Protein AF-A0A662VJJ2-F1 (afdb_monomer_lite)

Foldseek 3Di:
DVVVVVVVVVVVVVVVVVVVVLVVVVVVLVCLCVVVVLLVVLVCLCVVQVVPFDALVNLLVLLLVLVLVLFPFAQDWDKFFAPDDDLVPDPWGIWIRGRAIATHHRVQSPPPPHDHHHDDSVSVLVCLLVPVVRSLVRGDPLCSVLSNLSSVLSVVADNKDKFKFAQVPFWWWDQDPVSDTDTFRFGIKMAMGHPPGDSQWIWTAGPVGDIDIDGSNPDSRCSRVSVRSSVRSVVVSVVSVVSSVSSVVSSVVSVVSSVVSCVVPVD

Sequence (267 aa):
MREGFESFEEHIEEYETVIEAINNLIERRRRMAENNPIFKEVIDFYKKFIKPLHSPKYYISEVWKFFQKLRPFAYRKAVVRVQGGALRNWNYDALLVGRDIRIGYYYSLCEDHKRGHSLDMSDFVEVVSKHYEKIVPYLRRPIRETFEELAKLVGELELSLTIVQGCEGYSFYEEHSDSTFEIIPCKELSISISKEDDPEIIAISYINGRTRYAYVTWSSNLFALYKPIYRAYKKFYNEWSKIQKKNDEILEKMRKILGEYVLVNNL

Secondary structure (DSSP, 8-state):
--HHHHHHHHHHHHHHHHHHHHHHHHHHHHHHHHH-HHHHHHHHHIIIIITTSPPHHHHHHHHHHHHHTT--S-SS-EEEE--S--BTTB---EEEESSSEEEE-HHHHHSTT---EEPPHHHHHHHHHHHHHHHGGGS-GGGHHHHHHHHHHHHT----EEEEEE-TT-EEEEEPTTS-EEEEEEEEEEEEESSS--TTEEEEEETTS-EEEEETTT-GGGGGGHHHHHHHHHHHHHHHHHHHHHHHHHHHHHHHHHHHHHHHHT-

Structure (mmCIF, N/CA/C/O backbone):
data_AF-A0A662VJJ2-F1
#
_entry.id   AF-A0A662VJJ2-F1
#
loop_
_atom_site.group_PDB
_atom_site.id
_atom_site.type_symbol
_atom_site.label_atom_id
_atom_site.label_alt_id
_atom_site.label_comp_id
_atom_site.label_asym_id
_atom_site.label_entity_id
_atom_site.label_seq_id
_atom_site.pdbx_PDB_ins_code
_atom_site.Cartn_x
_atom_site.Cartn_y
_atom_site.Cartn_z
_atom_site.occupancy
_atom_site.B_iso_or_equiv
_atom_site.auth_seq_id
_atom_site.auth_comp_id
_atom_site.auth_asym_id
_atom_site.auth_atom_id
_atom_site.pdbx_PDB_model_num
ATOM 1 N N . MET A 1 1 ? 51.914 -35.580 -36.818 1.00 51.16 1 MET A N 1
ATOM 2 C CA . MET A 1 1 ? 52.075 -34.879 -35.522 1.00 51.16 1 MET A CA 1
ATOM 3 C C . MET A 1 1 ? 52.159 -33.354 -35.661 1.00 51.16 1 MET A C 1
ATOM 5 O O . MET A 1 1 ? 51.858 -32.701 -34.681 1.00 51.16 1 MET A O 1
ATOM 9 N N . ARG A 1 2 ? 52.518 -32.781 -36.830 1.00 48.44 2 ARG A N 1
ATOM 10 C CA . ARG A 1 2 ? 52.501 -31.319 -37.067 1.00 48.44 2 ARG A CA 1
ATOM 11 C C . ARG A 1 2 ? 51.116 -30.749 -37.426 1.00 48.44 2 ARG A C 1
ATOM 13 O O . ARG A 1 2 ? 50.741 -29.736 -36.866 1.00 48.44 2 ARG A O 1
ATOM 20 N N . GLU A 1 3 ? 50.316 -31.469 -38.214 1.00 46.56 3 GLU A N 1
ATOM 21 C CA . GLU A 1 3 ? 48.961 -31.032 -38.628 1.00 46.56 3 GLU A CA 1
ATOM 22 C C . GLU A 1 3 ? 47.950 -30.887 -37.470 1.00 46.56 3 GLU A C 1
ATOM 24 O O . GLU A 1 3 ? 46.949 -30.198 -37.602 1.00 46.56 3 GLU A O 1
ATOM 29 N N . GLY A 1 4 ? 48.204 -31.514 -36.314 1.00 46.47 4 GLY A N 1
ATOM 30 C CA . GLY A 1 4 ? 47.351 -31.372 -35.125 1.00 46.47 4 GLY A CA 1
ATOM 31 C C . GLY A 1 4 ? 47.690 -30.167 -34.239 1.00 46.47 4 GLY A C 1
ATOM 32 O O . GLY A 1 4 ? 46.881 -29.810 -33.392 1.00 46.47 4 GLY A O 1
ATOM 33 N N . PHE A 1 5 ? 48.873 -29.564 -34.412 1.00 42.16 5 PHE A N 1
ATOM 34 C CA . PHE A 1 5 ? 49.277 -28.351 -33.689 1.00 42.16 5 PHE A CA 1
ATOM 35 C C . PHE A 1 5 ? 48.792 -27.091 -34.412 1.00 42.16 5 PHE A C 1
ATOM 37 O O . PHE A 1 5 ? 48.268 -26.200 -33.757 1.00 42.16 5 PHE A O 1
ATOM 44 N N . GLU A 1 6 ? 48.861 -27.068 -35.747 1.00 51.12 6 GLU A N 1
ATOM 45 C CA . GLU A 1 6 ? 48.352 -25.954 -36.567 1.00 51.12 6 GLU A CA 1
ATOM 46 C C . GLU A 1 6 ? 46.830 -25.773 -36.392 1.00 51.12 6 GLU A C 1
ATOM 48 O O . GLU A 1 6 ? 46.366 -24.666 -36.153 1.00 51.12 6 GLU A O 1
ATOM 53 N N . SER A 1 7 ? 46.065 -26.872 -36.343 1.00 56.38 7 SER A N 1
ATOM 54 C CA . SER A 1 7 ? 44.622 -26.846 -36.036 1.00 56.38 7 SER A CA 1
ATOM 55 C C . SER A 1 7 ? 44.296 -26.360 -34.614 1.00 56.38 7 SER A C 1
ATOM 57 O O . SER A 1 7 ? 43.198 -25.863 -34.374 1.00 56.38 7 SER A O 1
ATOM 59 N N . PHE A 1 8 ? 45.208 -26.526 -33.653 1.00 51.88 8 PHE A N 1
ATOM 60 C CA . PHE A 1 8 ? 45.000 -26.083 -32.272 1.00 51.88 8 PHE A CA 1
ATOM 61 C C . PHE A 1 8 ? 45.351 -24.601 -32.095 1.00 51.88 8 PHE A C 1
ATOM 63 O O . PHE A 1 8 ? 44.648 -23.893 -31.379 1.00 51.88 8 PHE A O 1
ATOM 70 N N . GLU A 1 9 ? 46.399 -24.127 -32.770 1.00 61.03 9 GLU A N 1
ATOM 71 C CA . GLU A 1 9 ? 46.784 -22.712 -32.804 1.00 61.03 9 GLU A CA 1
ATOM 72 C C . GLU A 1 9 ? 45.732 -21.861 -33.536 1.00 61.03 9 GLU A C 1
ATOM 74 O O . GLU A 1 9 ? 45.326 -20.830 -33.003 1.00 61.03 9 GLU A O 1
ATOM 79 N N . GLU A 1 10 ? 45.180 -22.338 -34.659 1.00 62.69 10 GLU A N 1
ATOM 80 C CA . GLU A 1 10 ? 44.059 -21.676 -35.353 1.00 62.69 10 GLU A CA 1
ATOM 81 C C . GLU A 1 10 ? 42.812 -21.552 -34.457 1.00 62.69 10 GLU A C 1
ATOM 83 O O . GLU A 1 10 ? 42.174 -20.500 -34.405 1.00 62.69 10 GLU A O 1
ATOM 88 N N . HIS A 1 11 ? 42.485 -22.590 -33.679 1.00 60.09 11 HIS A N 1
ATOM 89 C CA . HIS A 1 11 ? 41.369 -22.531 -32.730 1.00 60.09 11 HIS A CA 1
ATOM 90 C C . HIS A 1 11 ? 41.616 -21.577 -31.553 1.00 60.09 11 HIS A C 1
ATOM 92 O O . HIS A 1 11 ? 40.658 -21.012 -31.022 1.00 60.09 11 HIS A O 1
ATOM 98 N N . ILE A 1 12 ? 42.871 -21.378 -31.137 1.00 66.44 12 ILE A N 1
ATOM 99 C CA . ILE A 1 12 ? 43.218 -20.381 -30.116 1.00 66.44 12 ILE A CA 1
ATOM 100 C C . ILE A 1 12 ? 43.034 -18.967 -30.675 1.00 66.44 12 ILE A C 1
ATOM 102 O O . ILE A 1 12 ? 42.400 -18.151 -30.011 1.00 66.44 12 ILE A O 1
ATOM 106 N N . GLU A 1 13 ? 43.504 -18.686 -31.892 1.00 62.94 13 GLU A N 1
ATOM 107 C CA . GLU A 1 13 ? 43.346 -17.365 -32.520 1.00 62.94 13 GLU A CA 1
ATOM 108 C C . GLU A 1 13 ? 41.868 -17.004 -32.760 1.00 62.94 13 GLU A C 1
ATOM 110 O O . GLU A 1 13 ? 41.438 -15.874 -32.495 1.00 62.94 13 GLU A O 1
ATOM 115 N N . GLU A 1 14 ? 41.047 -17.968 -33.192 1.00 64.19 14 GLU A N 1
ATOM 116 C CA . GLU A 1 14 ? 39.594 -17.785 -33.301 1.00 64.19 14 GLU A CA 1
ATOM 117 C C . GLU A 1 14 ? 38.961 -17.473 -31.936 1.00 64.19 14 GLU A C 1
ATOM 119 O O . GLU A 1 14 ? 38.129 -16.568 -31.819 1.00 64.19 14 GLU A O 1
ATOM 124 N N . TYR A 1 15 ? 39.379 -18.181 -30.883 1.00 62.50 15 TYR A N 1
ATOM 125 C CA . TYR A 1 15 ? 38.871 -17.979 -29.527 1.00 62.50 15 TYR A CA 1
ATOM 126 C C . TYR A 1 15 ? 39.278 -16.617 -28.944 1.00 62.50 15 TYR A C 1
ATOM 128 O O . TYR A 1 15 ? 38.454 -15.928 -28.338 1.00 62.50 15 TYR A O 1
ATOM 136 N N . GLU A 1 16 ? 40.517 -16.180 -29.171 1.00 60.47 16 GLU A N 1
ATOM 137 C CA . GLU A 1 16 ? 41.005 -14.855 -28.775 1.00 60.47 16 GLU A CA 1
ATOM 138 C C . GLU A 1 16 ? 40.240 -13.733 -29.491 1.00 60.47 16 GLU A C 1
ATOM 140 O O . GLU A 1 16 ? 39.811 -12.768 -28.850 1.00 60.47 16 GLU A O 1
ATOM 145 N N . THR A 1 17 ? 39.956 -13.905 -30.786 1.00 63.72 17 THR A N 1
ATOM 146 C CA . THR A 1 17 ? 39.152 -12.962 -31.582 1.00 63.72 17 THR A CA 1
ATOM 147 C C . THR A 1 17 ? 37.720 -12.842 -31.044 1.00 63.72 17 THR A C 1
ATOM 149 O O . THR A 1 17 ? 37.166 -11.741 -30.942 1.00 63.72 17 THR A O 1
ATOM 152 N N . VAL A 1 18 ? 37.110 -13.964 -30.646 1.00 63.12 18 VAL A N 1
ATOM 153 C CA . VAL A 1 18 ? 35.780 -13.982 -30.016 1.00 63.12 18 VAL A CA 1
ATOM 154 C C . VAL A 1 18 ? 35.802 -13.277 -28.657 1.00 63.12 18 VAL A C 1
ATOM 156 O O . VAL A 1 18 ? 34.918 -12.462 -28.379 1.00 63.12 18 VAL A O 1
ATOM 159 N N . ILE A 1 19 ? 36.821 -13.520 -27.828 1.00 63.69 19 ILE A N 1
ATOM 160 C CA . ILE A 1 19 ? 36.986 -12.839 -26.535 1.00 63.69 19 ILE A CA 1
ATOM 161 C C . ILE A 1 19 ? 37.137 -11.326 -26.724 1.00 63.69 19 ILE A C 1
ATOM 163 O O . ILE A 1 19 ? 36.516 -10.547 -25.997 1.00 63.69 19 ILE A O 1
ATOM 167 N N . GLU A 1 20 ? 37.921 -10.880 -27.704 1.00 63.69 20 GLU A N 1
ATOM 168 C CA . GLU A 1 20 ? 38.098 -9.456 -27.990 1.00 63.69 20 GLU A CA 1
ATOM 169 C C . GLU A 1 20 ? 36.792 -8.799 -28.473 1.00 63.69 20 GLU A C 1
ATOM 171 O O . GLU A 1 20 ? 36.453 -7.687 -28.050 1.00 63.69 20 GLU A O 1
ATOM 176 N N . ALA A 1 21 ? 36.002 -9.500 -29.292 1.00 63.09 21 ALA A N 1
ATOM 177 C CA . ALA A 1 21 ? 34.680 -9.043 -29.712 1.00 63.09 21 ALA A CA 1
ATOM 178 C C . ALA A 1 21 ? 33.701 -8.927 -28.527 1.00 63.09 21 ALA A C 1
ATOM 180 O O . ALA A 1 21 ? 32.990 -7.923 -28.410 1.00 63.09 21 ALA A O 1
ATOM 181 N N . ILE A 1 22 ? 33.700 -9.905 -27.613 1.00 65.06 22 ILE A N 1
ATOM 182 C CA . ILE A 1 22 ? 32.891 -9.885 -26.384 1.00 65.06 22 ILE A CA 1
ATOM 183 C C . ILE A 1 22 ? 33.310 -8.719 -25.483 1.00 65.06 22 ILE A C 1
ATOM 185 O O . ILE A 1 22 ? 32.459 -7.931 -25.066 1.00 65.06 22 ILE A O 1
ATOM 189 N N . ASN A 1 23 ? 34.610 -8.542 -25.237 1.00 64.00 23 ASN A N 1
ATOM 190 C CA . ASN A 1 23 ? 35.130 -7.440 -24.425 1.00 64.00 23 ASN A CA 1
ATOM 191 C C . ASN A 1 23 ? 34.763 -6.074 -25.022 1.00 64.00 23 ASN A C 1
ATOM 193 O O . ASN A 1 23 ? 34.332 -5.176 -24.297 1.00 64.00 23 ASN A O 1
ATOM 197 N N . ASN A 1 24 ? 34.835 -5.927 -26.348 1.00 70.31 24 ASN A N 1
ATOM 198 C CA . ASN A 1 24 ? 34.387 -4.719 -27.038 1.00 70.31 24 ASN A CA 1
ATOM 199 C C . ASN A 1 24 ? 32.879 -4.471 -26.882 1.00 70.31 24 ASN A C 1
ATOM 201 O O . ASN A 1 24 ? 32.468 -3.323 -26.699 1.00 70.31 24 ASN A O 1
ATOM 205 N N . LEU A 1 25 ? 32.041 -5.511 -26.921 1.00 64.19 25 LEU A N 1
ATOM 206 C CA . LEU A 1 25 ? 30.595 -5.392 -26.696 1.00 64.19 25 LEU A CA 1
ATOM 207 C C . LEU A 1 25 ? 30.262 -5.027 -25.245 1.00 64.19 25 LEU A C 1
ATOM 209 O O . LEU A 1 25 ? 29.422 -4.151 -25.025 1.00 64.19 25 LEU A O 1
ATOM 213 N N . ILE A 1 26 ? 30.944 -5.630 -24.269 1.00 66.88 26 ILE A N 1
ATOM 214 C CA . ILE A 1 26 ? 30.817 -5.299 -22.842 1.00 66.88 26 ILE A CA 1
ATOM 215 C C . ILE A 1 26 ? 31.217 -3.842 -22.608 1.00 66.88 26 ILE A C 1
ATOM 217 O O . ILE A 1 26 ? 30.465 -3.081 -21.998 1.00 66.88 26 ILE A O 1
ATOM 221 N N . GLU A 1 27 ? 32.352 -3.416 -23.156 1.00 68.50 27 GLU A N 1
ATOM 222 C CA . GLU A 1 27 ? 32.847 -2.049 -23.013 1.00 68.50 27 GLU A CA 1
ATOM 223 C C . GLU A 1 27 ? 31.943 -1.038 -23.737 1.00 68.50 27 GLU A C 1
ATOM 225 O O . GLU A 1 27 ? 31.698 0.067 -23.250 1.00 68.50 27 GLU A O 1
ATOM 230 N N . ARG A 1 28 ? 31.361 -1.416 -24.881 1.00 65.50 28 ARG A N 1
ATOM 231 C CA . ARG A 1 28 ? 30.373 -0.595 -25.592 1.00 65.50 28 ARG A CA 1
ATOM 232 C C . ARG A 1 28 ? 29.050 -0.511 -24.828 1.00 65.50 28 ARG A C 1
ATOM 234 O O . ARG A 1 28 ? 28.462 0.567 -24.796 1.00 65.50 28 ARG A O 1
ATOM 241 N N . ARG A 1 29 ? 28.595 -1.589 -24.177 1.00 66.44 29 ARG A N 1
ATOM 242 C CA . ARG A 1 29 ? 27.434 -1.595 -23.263 1.00 66.44 29 ARG A CA 1
ATOM 243 C C . ARG A 1 29 ? 27.702 -0.721 -22.050 1.00 66.44 29 ARG A C 1
ATOM 245 O O . ARG A 1 29 ? 26.838 0.069 -21.692 1.00 66.44 29 ARG A O 1
ATOM 252 N N . ARG A 1 30 ? 28.883 -0.827 -21.442 1.00 66.56 30 ARG A N 1
ATOM 253 C CA . ARG A 1 30 ? 29.298 0.007 -20.315 1.00 66.56 30 ARG A CA 1
ATOM 254 C C . ARG A 1 30 ? 29.298 1.480 -20.711 1.00 66.56 30 ARG A C 1
ATOM 256 O O . ARG A 1 30 ? 28.609 2.267 -20.073 1.00 66.56 30 ARG A O 1
ATOM 263 N N . ARG A 1 31 ? 29.944 1.836 -21.825 1.00 67.12 31 ARG A N 1
ATOM 264 C CA . ARG A 1 31 ? 29.925 3.203 -22.369 1.00 67.12 31 ARG A CA 1
ATOM 265 C C . ARG A 1 31 ? 28.523 3.667 -22.743 1.00 67.12 31 ARG A C 1
ATOM 267 O O . ARG A 1 31 ? 28.212 4.831 -22.523 1.00 67.12 31 ARG A O 1
ATOM 274 N N . MET A 1 32 ? 27.671 2.796 -23.283 1.00 64.62 32 MET A N 1
ATOM 275 C CA . MET A 1 32 ? 26.266 3.122 -23.526 1.00 64.62 32 MET A CA 1
ATOM 276 C C . MET A 1 32 ? 25.509 3.320 -22.214 1.00 64.62 32 MET A C 1
ATOM 278 O O . MET A 1 32 ? 24.743 4.258 -22.126 1.00 64.62 32 MET A O 1
ATOM 282 N N . ALA A 1 33 ? 25.721 2.521 -21.174 1.00 62.91 33 ALA A N 1
ATOM 283 C CA . ALA A 1 33 ? 25.069 2.715 -19.882 1.00 62.91 33 ALA A CA 1
ATOM 284 C C . ALA A 1 33 ? 25.548 4.003 -19.184 1.00 62.91 33 ALA A C 1
ATOM 286 O O . ALA A 1 33 ? 24.725 4.768 -18.691 1.00 62.91 33 ALA A O 1
ATOM 287 N N . GLU A 1 34 ? 26.855 4.271 -19.194 1.00 65.56 34 GLU A N 1
ATOM 288 C CA . GLU A 1 34 ? 27.479 5.439 -18.559 1.00 65.56 34 GLU A CA 1
ATOM 289 C C . GLU A 1 34 ? 27.194 6.748 -19.315 1.00 65.56 34 GLU A C 1
ATOM 291 O O . GLU A 1 34 ? 27.012 7.788 -18.683 1.00 65.56 34 GLU A O 1
ATOM 296 N N . ASN A 1 35 ? 27.098 6.704 -20.651 1.00 67.19 35 ASN A N 1
ATOM 297 C CA . ASN A 1 35 ? 26.873 7.885 -21.494 1.00 67.19 35 ASN A CA 1
ATOM 298 C C . ASN A 1 35 ? 25.451 7.994 -22.062 1.00 67.19 35 ASN A C 1
ATOM 300 O O . ASN A 1 35 ? 25.195 8.909 -22.842 1.00 67.19 35 ASN A O 1
ATOM 304 N N . ASN A 1 36 ? 24.515 7.097 -21.726 1.00 68.75 36 ASN A N 1
ATOM 305 C CA . ASN A 1 36 ? 23.131 7.231 -22.184 1.00 68.75 36 ASN A CA 1
ATOM 306 C C . ASN A 1 36 ? 22.440 8.337 -21.372 1.00 68.75 36 ASN A C 1
ATOM 308 O O . ASN A 1 36 ? 22.164 8.145 -20.185 1.00 68.75 36 ASN A O 1
ATOM 312 N N . PRO A 1 37 ? 22.110 9.487 -21.987 1.00 71.44 37 PRO A N 1
ATOM 313 C CA . PRO A 1 37 ? 21.486 10.594 -21.268 1.00 71.44 37 PRO A CA 1
ATOM 314 C C . PRO A 1 37 ? 20.126 10.194 -20.675 1.00 71.44 37 PRO A C 1
ATOM 316 O O . PRO A 1 37 ? 19.770 10.653 -19.593 1.00 71.44 37 PRO A O 1
ATOM 319 N N . ILE A 1 38 ? 19.411 9.262 -21.316 1.00 74.69 38 ILE A N 1
ATOM 320 C CA . ILE A 1 38 ? 18.103 8.770 -20.865 1.00 74.69 38 ILE A CA 1
ATOM 321 C C . ILE A 1 38 ? 18.244 7.913 -19.601 1.00 74.69 38 ILE A C 1
ATOM 323 O O . ILE A 1 38 ? 17.362 7.947 -18.747 1.00 74.69 38 ILE A O 1
ATOM 327 N N . PHE A 1 39 ? 19.352 7.177 -19.432 1.00 79.62 39 PHE A N 1
ATOM 328 C CA . PHE A 1 39 ? 19.616 6.464 -18.176 1.00 79.62 39 PHE A CA 1
ATOM 329 C C . PHE A 1 39 ? 19.648 7.445 -17.010 1.00 79.62 39 PHE A C 1
ATOM 331 O O . PHE A 1 39 ? 18.907 7.291 -16.040 1.00 79.62 39 PHE A O 1
ATOM 338 N N . LYS A 1 40 ? 20.472 8.489 -17.140 1.00 81.75 40 LYS A N 1
ATOM 339 C CA . LYS A 1 40 ? 20.608 9.516 -16.112 1.00 81.75 40 LYS A CA 1
ATOM 340 C C . LYS A 1 40 ? 19.270 10.196 -15.831 1.00 81.75 40 LYS A C 1
ATOM 342 O O . LYS A 1 40 ? 18.902 10.322 -14.671 1.00 81.75 40 LYS A O 1
ATOM 347 N N . GLU A 1 41 ? 18.505 10.538 -16.867 1.00 84.81 41 GLU A N 1
ATOM 348 C CA . GLU A 1 41 ? 17.162 11.107 -16.708 1.00 84.81 41 GLU A CA 1
ATOM 349 C C . GLU A 1 41 ? 16.200 10.184 -15.947 1.00 84.81 41 GLU A C 1
ATOM 351 O O . GLU A 1 41 ? 15.467 10.657 -15.079 1.00 84.81 41 GLU A O 1
ATOM 356 N N . VAL A 1 42 ? 16.196 8.876 -16.230 1.00 87.19 42 VAL A N 1
ATOM 357 C CA . VAL A 1 42 ? 15.362 7.899 -15.508 1.00 87.19 42 VAL A CA 1
ATOM 358 C C . VAL A 1 42 ? 15.770 7.807 -14.043 1.00 87.19 42 VAL A C 1
ATOM 360 O O . VAL A 1 42 ? 14.906 7.852 -13.167 1.00 87.19 42 VAL A O 1
ATOM 363 N N . ILE A 1 43 ? 17.071 7.707 -13.764 1.00 88.31 43 ILE A N 1
ATOM 364 C CA . ILE A 1 43 ? 17.583 7.615 -12.394 1.00 88.31 43 ILE A CA 1
ATOM 365 C C . ILE A 1 43 ? 17.316 8.898 -11.614 1.00 88.31 43 ILE A C 1
ATOM 367 O O . ILE A 1 43 ? 16.877 8.833 -10.463 1.00 88.31 43 ILE A O 1
ATOM 371 N N . ASP A 1 44 ? 17.543 10.055 -12.228 1.00 90.19 44 ASP A N 1
ATOM 372 C CA . ASP A 1 44 ? 17.273 11.353 -11.621 1.00 90.19 44 ASP A CA 1
ATOM 373 C C . ASP A 1 44 ? 15.773 11.521 -11.370 1.00 90.19 44 ASP A C 1
ATOM 375 O O . ASP A 1 44 ? 15.382 11.963 -10.289 1.00 90.19 44 ASP A O 1
ATOM 379 N N . PHE A 1 45 ? 14.919 11.094 -12.305 1.00 91.50 45 PHE A N 1
ATOM 380 C CA . PHE A 1 45 ? 13.472 11.101 -12.111 1.00 91.50 45 PHE A CA 1
ATOM 381 C C . PHE A 1 45 ? 13.055 10.199 -10.946 1.00 91.50 45 PHE A C 1
ATOM 383 O O . PHE A 1 45 ? 12.331 10.647 -10.057 1.00 91.50 45 PHE A O 1
ATOM 390 N N . TYR A 1 46 ? 13.541 8.954 -10.906 1.00 92.38 46 TYR A N 1
ATOM 391 C CA . TYR A 1 46 ? 13.261 8.018 -9.817 1.00 92.38 46 TYR A CA 1
ATOM 392 C C . TYR A 1 46 ? 13.675 8.610 -8.464 1.00 92.38 46 TYR A C 1
ATOM 394 O O . TYR A 1 46 ? 12.852 8.721 -7.554 1.00 92.38 46 TYR A O 1
ATOM 402 N N . LYS A 1 47 ? 14.922 9.076 -8.340 1.00 93.50 47 LYS A N 1
ATOM 403 C CA . LYS A 1 47 ? 15.450 9.642 -7.090 1.00 93.50 47 LYS A CA 1
ATOM 404 C C . LYS A 1 47 ? 14.718 10.910 -6.659 1.00 93.50 47 LYS A C 1
ATOM 406 O O . LYS A 1 47 ? 14.521 11.105 -5.463 1.00 93.50 47 LYS A O 1
ATOM 411 N N . LYS A 1 48 ? 14.343 11.772 -7.607 1.00 94.19 48 LYS A N 1
ATOM 412 C CA . LYS A 1 48 ? 13.723 13.072 -7.324 1.00 94.19 48 LYS A CA 1
ATOM 413 C C . LYS A 1 48 ? 12.226 12.978 -7.051 1.00 94.19 48 LYS A C 1
ATOM 415 O O . LYS A 1 48 ? 11.727 13.753 -6.242 1.00 94.19 48 LYS A O 1
ATOM 420 N N . PHE A 1 49 ? 11.514 12.079 -7.727 1.00 93.56 49 PHE A N 1
ATOM 421 C CA . PHE A 1 49 ? 10.049 12.071 -7.721 1.00 93.56 49 PHE A CA 1
ATOM 422 C C . PHE A 1 49 ? 9.429 10.792 -7.180 1.00 93.56 49 PHE A C 1
ATOM 424 O O . PHE A 1 49 ? 8.361 10.883 -6.594 1.00 93.56 49 PHE A O 1
ATOM 431 N N . ILE A 1 50 ? 10.056 9.627 -7.360 1.00 93.19 50 ILE A N 1
ATOM 432 C CA . ILE A 1 50 ? 9.482 8.341 -6.931 1.00 93.19 50 ILE A CA 1
ATOM 433 C C . ILE A 1 50 ? 9.939 7.983 -5.523 1.00 93.19 50 ILE A C 1
ATOM 435 O O . ILE A 1 50 ? 9.115 7.750 -4.646 1.00 93.19 50 ILE A O 1
ATOM 439 N N . LYS A 1 51 ? 11.253 8.001 -5.288 1.00 91.94 51 LYS A N 1
ATOM 440 C CA . LYS A 1 51 ? 11.863 7.649 -4.002 1.00 91.94 51 LYS A CA 1
ATOM 441 C C . LYS A 1 51 ? 11.330 8.461 -2.806 1.00 91.94 51 LYS A C 1
ATOM 443 O O . LYS A 1 51 ? 11.222 7.882 -1.729 1.00 91.94 51 LYS A O 1
ATOM 448 N N . PRO A 1 52 ? 11.003 9.764 -2.935 1.00 93.88 52 PRO A N 1
ATOM 449 C CA . PRO A 1 52 ? 10.458 10.537 -1.817 1.00 93.88 52 PRO A CA 1
ATOM 450 C C . PRO A 1 52 ? 8.978 10.272 -1.510 1.00 93.88 52 PRO A C 1
ATOM 452 O O . PRO A 1 52 ? 8.482 10.790 -0.512 1.00 93.88 52 PRO A O 1
ATOM 455 N N . LEU A 1 53 ? 8.254 9.530 -2.358 1.00 92.94 53 LEU A N 1
ATOM 456 C CA . LEU A 1 53 ? 6.838 9.240 -2.127 1.00 92.94 53 LEU A CA 1
ATOM 457 C C . LEU A 1 53 ? 6.674 8.345 -0.897 1.00 92.94 53 LEU A C 1
ATOM 459 O O . LEU A 1 53 ? 7.503 7.479 -0.609 1.00 92.94 53 LEU A O 1
ATOM 463 N N . HIS A 1 54 ? 5.574 8.536 -0.173 1.00 93.94 54 HIS A N 1
ATOM 464 C CA . HIS A 1 54 ? 5.258 7.679 0.959 1.00 93.94 54 HIS A CA 1
ATOM 465 C C . HIS A 1 54 ? 4.938 6.266 0.468 1.00 93.94 54 HIS A C 1
ATOM 467 O O . HIS A 1 54 ? 4.128 6.067 -0.441 1.00 93.94 54 HIS A O 1
ATOM 473 N N . SER A 1 55 ? 5.570 5.275 1.095 1.00 94.19 55 SER A N 1
ATOM 474 C CA . SER A 1 55 ? 5.283 3.870 0.827 1.00 94.19 55 SER A CA 1
ATOM 475 C C . SER A 1 55 ? 4.031 3.408 1.583 1.00 94.19 55 SER A C 1
ATOM 477 O O . SER A 1 55 ? 3.700 3.957 2.636 1.00 94.19 55 SER A O 1
ATOM 479 N N . PRO A 1 56 ? 3.361 2.334 1.141 1.00 95.44 56 PRO A N 1
ATOM 480 C CA . PRO A 1 56 ? 2.274 1.707 1.895 1.00 95.44 56 PRO A CA 1
ATOM 481 C C . PRO A 1 56 ? 2.652 1.371 3.346 1.00 95.44 56 PRO A C 1
ATOM 483 O O . PRO A 1 56 ? 1.836 1.512 4.255 1.00 95.44 56 PRO A O 1
ATOM 486 N N . L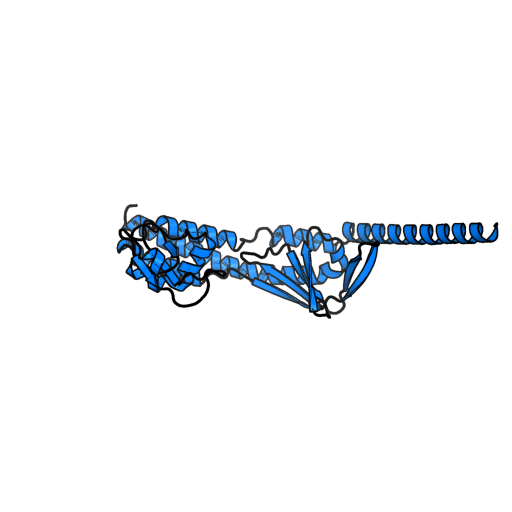YS A 1 57 ? 3.920 1.010 3.596 1.00 95.12 57 LYS A N 1
ATOM 487 C CA . LYS A 1 57 ? 4.445 0.748 4.948 1.00 95.12 57 LYS A CA 1
ATOM 488 C C . LYS A 1 57 ? 4.380 1.980 5.856 1.00 95.12 57 LYS A C 1
ATOM 490 O O . LYS A 1 57 ? 4.123 1.827 7.049 1.00 95.12 57 LYS A O 1
ATOM 495 N N . TYR A 1 58 ? 4.588 3.182 5.311 1.00 96.12 58 TYR A N 1
ATOM 496 C CA . TYR A 1 58 ? 4.429 4.432 6.057 1.00 96.12 58 TYR A CA 1
ATOM 497 C C . TYR A 1 58 ? 2.986 4.591 6.552 1.00 96.12 58 TYR A C 1
ATOM 499 O O . TYR A 1 58 ? 2.768 4.737 7.755 1.00 96.12 58 TYR A O 1
ATOM 507 N N . TYR A 1 59 ? 2.004 4.464 5.654 1.00 97.75 59 TYR A N 1
ATOM 508 C CA . TYR A 1 59 ? 0.583 4.592 5.995 1.00 97.75 59 TYR A CA 1
ATOM 509 C C . TYR A 1 59 ? 0.130 3.540 7.010 1.00 97.75 59 TYR A C 1
ATOM 511 O O . TYR A 1 59 ? -0.504 3.880 8.006 1.00 97.75 59 TYR A O 1
ATOM 519 N N . ILE A 1 60 ? 0.525 2.278 6.813 1.00 96.88 60 ILE A N 1
ATOM 520 C CA . ILE A 1 60 ? 0.244 1.182 7.753 1.00 96.88 60 ILE A CA 1
ATOM 521 C C . ILE A 1 60 ? 0.803 1.499 9.149 1.00 96.88 60 ILE A C 1
ATOM 523 O O . ILE A 1 60 ? 0.120 1.294 10.153 1.00 96.88 60 ILE A O 1
ATOM 527 N N . SER A 1 61 ? 2.029 2.023 9.224 1.00 97.00 61 SER A N 1
ATOM 528 C CA . SER A 1 61 ? 2.674 2.396 10.488 1.00 97.00 61 SER A CA 1
ATOM 529 C C . SER A 1 61 ? 1.942 3.540 11.199 1.00 97.00 61 SER A C 1
ATOM 531 O O . SER A 1 61 ? 1.692 3.455 12.403 1.00 97.00 61 SER A O 1
ATOM 533 N N . GLU A 1 62 ? 1.552 4.591 10.473 1.00 97.81 62 GLU A N 1
ATOM 534 C CA . GLU A 1 62 ? 0.804 5.721 11.043 1.00 97.81 62 GLU A CA 1
ATOM 535 C C . GLU A 1 62 ? -0.574 5.290 11.557 1.00 97.81 62 GLU A C 1
ATOM 537 O O . GLU A 1 62 ? -0.922 5.574 12.706 1.00 97.81 62 GLU A O 1
ATOM 542 N N . VAL A 1 63 ? -1.317 4.518 10.760 1.00 97.69 63 VAL A N 1
ATOM 543 C CA . VAL A 1 63 ? -2.603 3.941 11.169 1.00 97.69 63 VAL A CA 1
ATOM 544 C C . VAL A 1 63 ? -2.443 3.097 12.428 1.00 97.69 63 VAL A C 1
ATOM 546 O O . VAL A 1 63 ? -3.184 3.277 13.395 1.00 97.69 63 VAL A O 1
ATOM 549 N N . TRP A 1 64 ? -1.456 2.199 12.460 1.00 96.50 64 TRP A N 1
ATOM 550 C CA . TRP A 1 64 ? -1.195 1.373 13.635 1.00 96.50 64 TRP A CA 1
ATOM 551 C C . TRP A 1 64 ? -0.997 2.234 14.889 1.00 96.50 64 TRP A C 1
ATOM 553 O O . TRP A 1 64 ? -1.639 1.979 15.912 1.00 96.50 64 TRP A O 1
ATOM 563 N N . LYS A 1 65 ? -0.179 3.296 14.812 1.00 96.19 65 LYS A N 1
ATOM 564 C CA . LYS A 1 65 ? 0.043 4.229 15.932 1.00 96.19 65 LYS A CA 1
ATOM 565 C C . LYS A 1 65 ? -1.247 4.902 16.395 1.00 96.19 65 LYS A C 1
ATOM 567 O O . LYS A 1 65 ? -1.426 5.071 17.600 1.00 96.19 65 LYS A O 1
ATOM 572 N N . PHE A 1 66 ? -2.141 5.271 15.478 1.00 96.75 66 PHE A N 1
ATOM 573 C CA . PHE A 1 66 ? -3.438 5.852 15.825 1.00 96.75 66 PHE A CA 1
ATOM 574 C C . PHE A 1 66 ? -4.271 4.903 16.685 1.00 96.75 66 PHE A C 1
ATOM 576 O O . PHE A 1 66 ? -4.713 5.285 17.769 1.00 96.75 66 PHE A O 1
ATOM 583 N N . PHE A 1 67 ? -4.388 3.638 16.286 1.00 96.38 67 PHE A N 1
ATOM 584 C CA . PHE A 1 67 ? -5.120 2.649 17.076 1.00 96.38 67 PHE A CA 1
ATOM 585 C C . PHE A 1 67 ? -4.442 2.294 18.400 1.00 96.38 67 PHE A C 1
ATOM 587 O O . PHE A 1 67 ? -5.138 2.009 19.377 1.00 96.38 67 PHE A O 1
ATOM 594 N N . GLN A 1 68 ? -3.107 2.344 18.485 1.00 93.81 68 GLN A N 1
ATOM 595 C CA . GLN A 1 68 ? -2.412 2.098 19.754 1.00 93.81 68 GLN A CA 1
ATOM 596 C C . GLN A 1 68 ? -2.825 3.086 20.853 1.00 93.81 68 GLN A C 1
ATOM 598 O O . GLN A 1 68 ? -2.850 2.698 22.020 1.00 93.81 68 GLN A O 1
ATOM 603 N N . LYS A 1 69 ? -3.211 4.321 20.502 1.00 93.44 69 LYS A N 1
ATOM 604 C CA . LYS A 1 69 ? -3.688 5.326 21.468 1.00 93.44 69 LYS A CA 1
ATOM 605 C C . LYS A 1 69 ? -5.037 4.977 22.101 1.00 93.44 69 LYS A C 1
ATOM 607 O O . LYS A 1 69 ? -5.342 5.468 23.179 1.00 93.44 69 LYS A O 1
ATOM 612 N N . LEU A 1 70 ? -5.831 4.115 21.464 1.00 93.50 70 LEU A N 1
ATOM 613 C CA . LEU A 1 70 ? -7.138 3.694 21.979 1.00 93.50 70 LEU A CA 1
ATOM 614 C C . LEU A 1 70 ? -7.042 2.517 22.961 1.00 93.50 70 LEU A C 1
ATOM 616 O O . LEU A 1 70 ? -8.040 2.126 23.578 1.00 93.50 70 LEU A O 1
ATOM 620 N N . ARG A 1 71 ? -5.848 1.935 23.131 1.00 91.75 71 ARG A N 1
ATOM 621 C CA . ARG A 1 71 ? -5.645 0.807 24.044 1.00 91.75 71 ARG A CA 1
ATOM 622 C C . ARG A 1 71 ? -5.846 1.218 25.512 1.00 91.75 71 ARG A C 1
ATOM 624 O O . ARG A 1 71 ? -5.519 2.337 25.890 1.00 91.75 71 ARG A O 1
ATOM 631 N N . PRO A 1 72 ? -6.320 0.299 26.375 1.00 93.00 72 PRO A N 1
ATOM 632 C CA . PRO A 1 72 ? -6.786 -1.055 26.051 1.00 93.00 72 PRO A CA 1
ATOM 633 C C . PRO A 1 72 ? -8.086 -1.041 25.229 1.00 93.00 72 PRO A C 1
ATOM 635 O O . PRO A 1 72 ? -8.934 -0.182 25.435 1.00 93.00 72 PRO A O 1
ATOM 638 N N . PHE A 1 73 ? -8.281 -2.000 24.322 1.00 93.12 73 PHE A N 1
ATOM 639 C CA . PHE A 1 73 ? -9.498 -2.034 23.498 1.00 93.12 73 PHE A CA 1
ATOM 640 C C . PHE A 1 73 ? -10.736 -2.484 24.292 1.00 93.12 73 PHE A C 1
ATOM 642 O O . PHE A 1 73 ? -11.809 -1.903 24.159 1.00 93.12 73 PHE A O 1
ATOM 649 N N . ALA A 1 74 ? -10.576 -3.455 25.189 1.00 91.38 74 ALA A N 1
ATOM 650 C CA . ALA A 1 74 ? -11.607 -3.979 26.079 1.00 91.38 74 ALA A CA 1
ATOM 651 C C . ALA A 1 74 ? -11.018 -4.339 27.457 1.00 91.38 74 ALA A C 1
ATOM 653 O O . ALA A 1 74 ? -9.860 -4.748 27.564 1.00 91.38 74 ALA A O 1
ATOM 654 N N . TYR A 1 75 ? -11.817 -4.200 28.524 1.00 85.88 75 TYR A N 1
ATOM 655 C CA . TYR A 1 75 ? -11.412 -4.588 29.888 1.00 85.88 75 TYR A CA 1
ATOM 656 C C . TYR A 1 75 ? -11.495 -6.099 30.124 1.00 8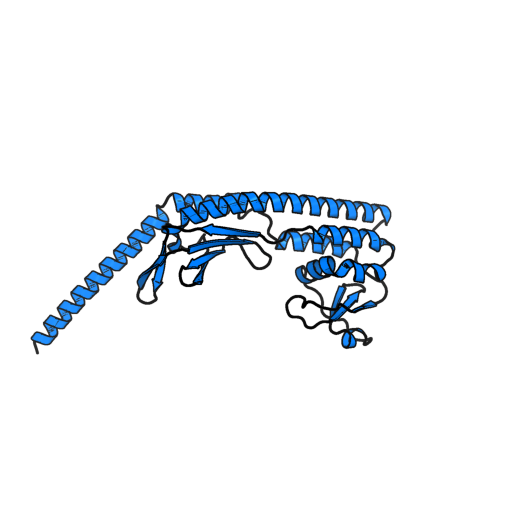5.88 75 TYR A C 1
ATOM 658 O O . TYR A 1 75 ? -10.710 -6.656 30.887 1.00 85.88 75 TYR A O 1
ATOM 666 N N . ARG A 1 76 ? -12.448 -6.761 29.464 1.00 88.00 76 ARG A N 1
ATOM 667 C CA . ARG A 1 76 ? -12.606 -8.216 29.473 1.00 88.00 76 ARG A CA 1
ATOM 668 C C . ARG A 1 76 ? -12.275 -8.756 28.094 1.00 88.00 76 ARG A C 1
ATOM 670 O O . ARG A 1 76 ? -12.497 -8.079 27.094 1.00 88.00 76 ARG A O 1
ATOM 677 N N . LYS A 1 77 ? -11.738 -9.971 28.065 1.00 89.50 77 LYS A N 1
ATOM 678 C CA . LYS A 1 77 ? -11.505 -10.704 26.825 1.00 89.50 77 LYS A CA 1
ATOM 679 C C . LYS A 1 77 ? -12.846 -11.075 26.195 1.00 89.50 77 LYS A C 1
ATOM 681 O O . LYS A 1 77 ? -13.717 -11.596 26.886 1.00 89.50 77 LYS A O 1
ATOM 686 N N . ALA A 1 78 ? -12.973 -10.850 24.897 1.00 90.69 78 ALA A N 1
ATOM 687 C CA . ALA A 1 78 ? -14.060 -11.358 24.079 1.00 90.69 78 ALA A CA 1
ATOM 688 C C . ALA A 1 78 ? -13.479 -12.116 22.886 1.00 90.69 78 ALA A C 1
ATOM 690 O O . ALA A 1 78 ? -12.536 -11.641 22.255 1.00 90.69 78 ALA A O 1
ATOM 691 N N . VAL A 1 79 ? -14.032 -13.291 22.593 1.00 90.75 79 VAL A N 1
ATOM 692 C CA . VAL A 1 79 ? -13.652 -14.093 21.427 1.00 90.75 79 VAL A CA 1
ATOM 693 C C . VAL A 1 79 ? -14.749 -13.966 20.383 1.00 90.75 79 VAL A C 1
ATOM 695 O O . VAL A 1 79 ? -15.919 -14.213 20.670 1.00 90.75 79 VAL A O 1
ATOM 698 N N . VAL A 1 80 ? -14.367 -13.587 19.172 1.00 88.81 80 VAL A N 1
ATOM 699 C CA . VAL A 1 80 ? -15.276 -13.280 18.072 1.00 88.81 80 VAL A CA 1
ATOM 700 C C . VAL A 1 80 ? -14.950 -14.194 16.908 1.00 88.81 80 VAL A C 1
ATOM 702 O O . VAL A 1 80 ? -13.817 -14.194 16.438 1.00 88.81 80 VAL A O 1
ATOM 705 N N . ARG A 1 81 ? -15.927 -14.966 16.420 1.00 87.69 81 ARG A N 1
ATOM 706 C CA . ARG A 1 81 ? -15.728 -15.770 15.208 1.00 87.69 81 ARG A CA 1
ATOM 707 C C . ARG A 1 81 ? -15.665 -14.878 13.975 1.00 87.69 81 ARG A C 1
ATOM 709 O O . ARG A 1 81 ? -16.539 -14.040 13.741 1.00 87.69 81 ARG A O 1
ATOM 716 N N . VAL A 1 82 ? -14.673 -15.128 13.138 1.00 83.62 82 VAL A N 1
ATOM 717 C CA . VAL A 1 82 ? -14.552 -14.553 11.803 1.00 83.62 82 VAL A CA 1
ATOM 718 C C . VAL A 1 82 ? -14.658 -15.694 10.795 1.00 83.62 82 VAL A C 1
ATOM 720 O O . VAL A 1 82 ? -13.778 -16.536 10.683 1.00 83.62 82 VAL A O 1
ATOM 723 N N . GLN A 1 83 ? -15.802 -15.783 10.110 1.00 66.81 83 GLN A N 1
ATOM 724 C CA . GLN A 1 83 ? -15.957 -16.691 8.975 1.00 66.81 83 GLN A CA 1
ATOM 725 C C . GLN A 1 83 ? -15.237 -16.110 7.762 1.00 66.81 83 GLN A C 1
ATOM 727 O O . GLN A 1 83 ? -15.530 -14.978 7.381 1.00 66.81 83 GLN A O 1
ATOM 732 N N . GLY A 1 84 ? -14.402 -16.935 7.131 1.00 55.81 84 GLY A N 1
ATOM 733 C CA . GLY A 1 84 ? -13.974 -16.741 5.753 1.00 55.81 84 GLY A CA 1
ATOM 734 C C . GLY A 1 84 ? -12.841 -15.735 5.564 1.00 55.81 84 GLY A C 1
ATOM 735 O O . GLY A 1 84 ? -12.936 -14.572 5.938 1.00 55.81 84 GLY A O 1
ATOM 736 N N . GLY A 1 85 ? -11.806 -16.203 4.871 1.00 48.59 85 GLY A N 1
ATOM 737 C CA . GLY A 1 85 ? -10.747 -15.370 4.319 1.00 48.59 85 GLY A CA 1
ATOM 738 C C . GLY A 1 85 ? -9.505 -15.395 5.185 1.00 48.59 85 GLY A C 1
ATOM 739 O O . GLY A 1 85 ? -9.377 -14.616 6.121 1.00 48.59 85 GLY A O 1
ATOM 740 N N . ALA A 1 86 ? -8.593 -16.300 4.840 1.00 45.84 86 ALA A N 1
ATOM 741 C CA . ALA A 1 86 ? -7.252 -16.358 5.384 1.00 45.84 86 ALA A CA 1
ATOM 742 C C . ALA A 1 86 ? -6.638 -14.951 5.445 1.00 45.84 86 ALA A C 1
ATOM 744 O O . ALA A 1 86 ? -6.307 -14.370 4.411 1.00 45.84 86 ALA A O 1
ATOM 745 N N . LEU A 1 87 ? -6.446 -14.421 6.652 1.00 53.56 87 LEU A N 1
ATOM 746 C CA . LEU A 1 87 ? -5.435 -13.392 6.867 1.00 53.56 87 LEU A CA 1
ATOM 747 C C . LEU A 1 87 ? -4.111 -14.065 6.495 1.00 53.56 87 LEU A C 1
ATOM 749 O O . LEU A 1 87 ? -3.633 -14.936 7.216 1.00 53.56 87 LEU A O 1
ATOM 753 N N . ARG A 1 88 ? -3.610 -13.788 5.287 1.00 53.53 88 ARG A N 1
ATOM 754 C CA . ARG A 1 88 ? -2.314 -14.257 4.761 1.00 53.53 88 ARG A CA 1
ATOM 755 C C . ARG A 1 88 ? -1.978 -15.740 4.997 1.00 53.53 88 ARG A C 1
ATOM 757 O O . ARG A 1 88 ? -0.878 -16.047 5.447 1.00 53.53 88 ARG A O 1
ATOM 764 N N . ASN A 1 89 ? -2.883 -16.665 4.669 1.00 51.81 89 ASN A N 1
ATOM 765 C CA . ASN A 1 89 ? -2.718 -18.129 4.837 1.00 51.81 89 ASN A CA 1
ATOM 766 C C . ASN A 1 89 ? -2.905 -18.673 6.261 1.00 51.81 89 ASN A C 1
ATOM 768 O O . ASN A 1 89 ? -2.602 -19.837 6.523 1.00 51.81 89 ASN A O 1
ATOM 772 N N . TRP A 1 90 ? -3.404 -17.865 7.193 1.00 55.22 90 TRP A N 1
ATOM 773 C CA . TRP A 1 90 ? -3.665 -18.338 8.541 1.00 55.22 90 TRP A CA 1
ATOM 774 C C . TRP A 1 90 ? -5.072 -18.950 8.569 1.00 55.22 90 TRP A C 1
ATOM 776 O O . TRP A 1 90 ? -6.056 -18.264 8.302 1.00 55.22 90 TRP A O 1
ATOM 786 N N . ASN A 1 91 ? -5.185 -20.235 8.920 1.00 67.44 91 ASN A N 1
ATOM 787 C CA . ASN A 1 91 ? -6.469 -20.933 9.096 1.00 67.44 91 ASN A CA 1
ATOM 788 C C . ASN A 1 91 ? -7.187 -20.529 10.403 1.00 67.44 91 ASN A C 1
ATOM 790 O O . ASN A 1 91 ? -7.903 -21.333 10.994 1.00 67.44 91 ASN A O 1
ATOM 794 N N . TYR A 1 92 ? -6.974 -19.306 10.897 1.00 75.75 92 TYR A N 1
ATOM 795 C CA . TYR A 1 92 ? -7.611 -18.834 12.122 1.00 75.75 92 TYR A CA 1
ATOM 796 C C . TYR A 1 92 ? -9.006 -18.293 11.835 1.00 75.75 92 TYR A C 1
ATOM 798 O O . TYR A 1 92 ? -9.216 -17.510 10.915 1.00 75.75 92 TYR A O 1
ATOM 806 N N . ASP A 1 93 ? -9.951 -18.701 12.669 1.00 83.50 93 ASP A N 1
ATOM 807 C CA . ASP A 1 93 ? -11.380 -18.426 12.544 1.00 83.50 93 ASP A CA 1
ATOM 808 C C . ASP A 1 93 ? -11.899 -17.533 13.682 1.00 83.50 93 ASP A C 1
ATOM 810 O O . ASP A 1 93 ? -13.112 -17.374 13.849 1.00 83.50 93 ASP A O 1
ATOM 814 N N . ALA A 1 94 ? -11.004 -16.945 14.487 1.00 88.38 94 ALA A N 1
ATOM 815 C CA . ALA A 1 94 ? -11.393 -16.084 15.592 1.00 88.38 94 ALA A CA 1
ATOM 816 C C . ALA A 1 94 ? -10.422 -14.938 15.917 1.00 88.38 94 ALA A C 1
ATOM 818 O O . ALA A 1 94 ? -9.200 -15.038 15.785 1.00 88.38 94 ALA A O 1
ATOM 819 N N . LEU A 1 95 ? -11.017 -13.854 16.422 1.00 90.69 95 LEU A N 1
ATOM 820 C CA . LEU A 1 95 ? -10.363 -12.690 17.006 1.00 90.69 95 LEU A CA 1
ATOM 821 C C . LEU A 1 95 ? -10.551 -12.693 18.524 1.00 90.69 95 LEU A C 1
ATOM 823 O O . LEU A 1 95 ? -11.661 -12.874 19.016 1.00 90.69 95 LEU A O 1
ATOM 827 N N . LEU A 1 96 ? -9.485 -12.431 19.271 1.00 91.50 96 LEU A N 1
ATOM 828 C CA . LEU A 1 96 ? -9.535 -12.118 20.694 1.00 91.50 96 LEU A CA 1
ATOM 829 C C . LEU A 1 96 ? -9.410 -10.600 20.867 1.00 91.50 96 LEU A C 1
ATOM 831 O O . LEU A 1 96 ? -8.359 -10.034 20.568 1.00 91.50 96 LEU A O 1
ATOM 835 N N . VAL A 1 97 ? -10.457 -9.959 21.382 1.00 93.12 97 VAL A N 1
ATOM 836 C CA . VAL A 1 97 ? -10.507 -8.524 21.693 1.00 93.12 97 VAL A CA 1
ATOM 837 C C . VAL A 1 97 ? -10.358 -8.345 23.204 1.00 93.12 97 VAL A C 1
ATOM 839 O O . VAL A 1 97 ? -11.164 -8.844 23.985 1.00 93.12 97 VAL A O 1
ATOM 842 N N . GLY A 1 98 ? -9.303 -7.663 23.640 1.00 91.94 98 GLY A N 1
ATOM 843 C CA . GLY A 1 98 ? -8.993 -7.430 25.052 1.00 91.94 98 GLY A CA 1
ATOM 844 C C . GLY A 1 98 ? -8.155 -6.168 25.221 1.00 91.94 98 GLY A C 1
ATOM 845 O O . GLY A 1 98 ? -8.433 -5.138 24.615 1.00 91.94 98 GLY A O 1
ATOM 846 N N . ARG A 1 99 ? -7.052 -6.244 25.974 1.00 90.75 99 ARG A N 1
ATOM 847 C CA . ARG A 1 99 ? -6.026 -5.180 25.947 1.00 90.75 99 ARG A CA 1
ATOM 848 C C . ARG A 1 99 ? -5.490 -4.929 24.527 1.00 90.75 99 ARG A C 1
ATOM 850 O O . ARG A 1 99 ? -5.119 -3.802 24.207 1.00 90.75 99 ARG A O 1
ATOM 857 N N . ASP A 1 100 ? -5.470 -5.989 23.724 1.00 92.00 100 ASP A N 1
ATOM 858 C CA . ASP A 1 100 ? -5.012 -6.071 22.338 1.00 92.00 100 ASP A CA 1
ATOM 859 C C . ASP A 1 100 ? -6.055 -6.779 21.476 1.00 92.00 100 ASP A C 1
ATOM 861 O O . ASP A 1 100 ? -6.927 -7.463 22.016 1.00 92.00 100 ASP A O 1
ATOM 865 N N . ILE A 1 101 ? -5.913 -6.660 20.155 1.00 91.94 101 ILE A N 1
ATOM 866 C CA . ILE A 1 101 ? -6.594 -7.519 19.183 1.00 91.94 101 ILE A CA 1
ATOM 867 C C . ILE A 1 101 ? -5.599 -8.587 18.729 1.00 91.94 101 ILE A C 1
ATOM 869 O O . ILE A 1 101 ? -4.449 -8.280 18.411 1.00 91.94 101 ILE A O 1
ATOM 873 N N . ARG A 1 102 ? -6.021 -9.849 18.766 1.00 90.88 102 ARG A N 1
ATOM 874 C CA . ARG A 1 102 ? -5.191 -11.020 18.454 1.00 90.88 102 ARG A CA 1
ATOM 875 C C . ARG A 1 102 ? -5.980 -12.022 17.624 1.00 90.88 102 ARG A C 1
ATOM 877 O O . ARG A 1 102 ? -7.203 -12.036 17.716 1.00 90.88 102 ARG A O 1
ATOM 884 N N . ILE A 1 103 ? -5.295 -12.875 16.871 1.00 88.69 103 ILE A N 1
ATOM 885 C CA . ILE A 1 103 ? -5.909 -13.940 16.056 1.00 88.69 103 ILE A CA 1
ATOM 886 C C . ILE A 1 103 ? -5.597 -15.326 16.615 1.00 88.69 103 ILE A C 1
ATOM 888 O O . ILE A 1 103 ? -4.591 -15.530 17.296 1.00 88.69 103 ILE A O 1
ATOM 892 N N . GLY A 1 104 ? -6.465 -16.295 16.355 1.00 86.81 104 GLY A N 1
ATOM 893 C CA . GLY A 1 104 ? -6.270 -17.672 16.796 1.00 86.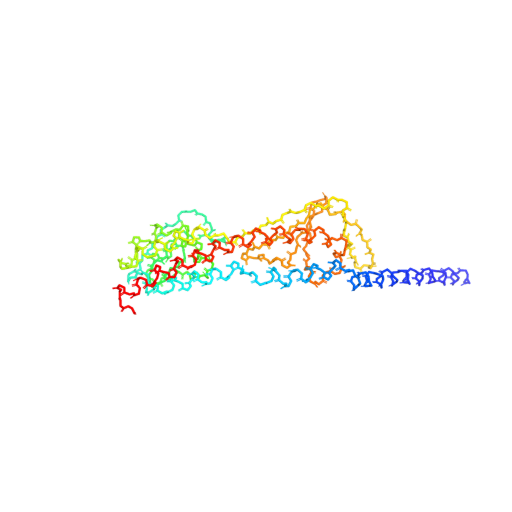81 104 GLY A CA 1
ATOM 894 C C . GLY A 1 104 ? -7.432 -18.578 16.408 1.00 86.81 104 GLY A C 1
ATOM 895 O O . GLY A 1 104 ? -8.438 -18.116 15.875 1.00 86.81 104 GLY A O 1
ATOM 896 N N . TYR A 1 105 ? -7.294 -19.876 16.683 1.00 84.88 105 TYR A N 1
ATOM 897 C CA . TYR A 1 105 ? -8.386 -20.827 16.482 1.00 84.88 105 TYR A CA 1
ATOM 898 C C . TYR A 1 105 ? -9.432 -20.598 17.565 1.00 84.88 105 TYR A C 1
ATOM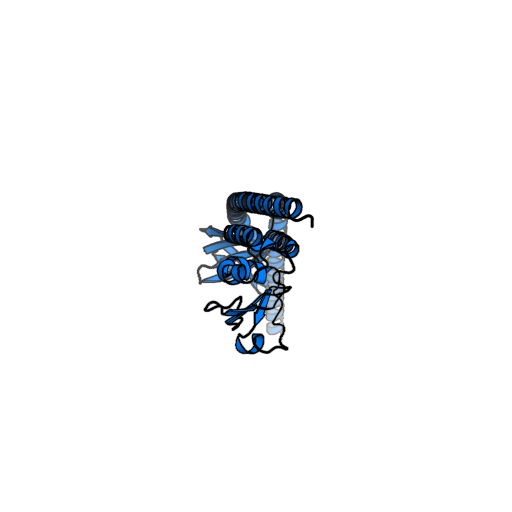 900 O O . TYR A 1 105 ? -9.072 -20.516 18.740 1.00 84.88 105 TYR A O 1
ATOM 908 N N . TYR A 1 106 ? -10.708 -20.548 17.199 1.00 83.50 106 TYR A N 1
ATOM 909 C CA . TYR A 1 106 ? -11.815 -20.246 18.098 1.00 83.50 106 TYR A CA 1
ATOM 910 C C . TYR A 1 106 ? -11.777 -21.106 19.359 1.00 83.50 106 TYR A C 1
ATOM 912 O O . TYR A 1 106 ? -11.723 -20.575 20.465 1.00 83.50 106 TYR A O 1
ATOM 920 N N . TYR A 1 107 ? -11.699 -22.429 19.191 1.00 80.75 107 TYR A N 1
ATOM 921 C CA . TYR A 1 107 ? -11.638 -23.370 20.312 1.00 80.75 107 TYR A CA 1
ATOM 922 C C . TYR A 1 107 ? -10.431 -23.123 21.215 1.00 80.75 107 TYR A C 1
ATOM 924 O O . TYR A 1 107 ? -10.561 -23.153 22.431 1.00 80.75 107 TYR A O 1
ATOM 932 N N . SER A 1 108 ? -9.276 -22.797 20.631 1.00 82.12 108 SER A N 1
ATOM 933 C CA . SER A 1 108 ? -8.093 -22.450 21.416 1.00 82.12 108 SER A CA 1
ATOM 934 C C . SER A 1 108 ? -8.259 -21.122 22.151 1.00 82.12 108 SER A C 1
ATOM 936 O O . SER A 1 108 ? -7.830 -21.018 23.286 1.00 82.12 108 SER A O 1
ATOM 938 N N . LEU A 1 109 ? -8.863 -20.099 21.549 1.00 82.88 109 LEU A N 1
ATOM 939 C CA . LEU A 1 109 ? -9.037 -18.793 22.195 1.00 82.88 109 LEU A CA 1
ATOM 940 C C . LEU A 1 109 ? -10.101 -18.795 23.299 1.00 82.88 109 LEU A C 1
ATOM 942 O O . LEU A 1 109 ? -10.029 -17.960 24.198 1.00 82.88 109 LEU A O 1
ATOM 946 N N . CYS A 1 110 ? -11.074 -19.706 23.228 1.00 78.25 110 CYS A N 1
ATOM 947 C CA . CYS A 1 110 ? -12.085 -19.902 24.266 1.00 78.25 110 CYS A CA 1
ATOM 948 C C . CYS A 1 110 ? -11.535 -20.570 25.536 1.00 78.25 110 CYS A C 1
ATOM 950 O O . CYS A 1 110 ? -12.181 -20.489 26.575 1.00 78.25 110 CYS A O 1
ATOM 952 N N . GLU A 1 111 ? -10.366 -21.214 25.478 1.00 79.25 111 GLU A N 1
ATOM 953 C CA . GLU A 1 111 ? -9.702 -21.773 26.659 1.00 79.25 111 GLU A CA 1
ATOM 954 C C . GLU A 1 111 ? -9.053 -20.649 27.488 1.00 79.25 111 GLU A C 1
ATOM 956 O O . GLU A 1 111 ? -8.228 -19.883 26.979 1.00 79.25 111 GLU A O 1
ATOM 961 N N . ASP A 1 112 ? -9.366 -20.582 28.789 1.00 60.94 112 ASP A N 1
ATOM 962 C CA . ASP A 1 112 ? -9.032 -19.468 29.702 1.00 60.94 112 ASP A CA 1
ATOM 963 C C . ASP A 1 112 ? -7.534 -19.091 29.777 1.00 60.94 112 ASP A C 1
ATOM 965 O O . ASP A 1 112 ? -7.166 -17.981 30.189 1.00 60.94 112 ASP A O 1
ATOM 969 N N . HIS A 1 113 ? -6.641 -19.970 29.319 1.00 62.69 113 HIS A N 1
ATOM 970 C CA . HIS A 1 113 ? -5.191 -19.788 29.384 1.00 62.69 113 HIS A CA 1
ATOM 971 C C . HIS A 1 113 ? -4.534 -19.357 28.070 1.00 62.69 113 HIS A C 1
ATOM 973 O O . HIS A 1 113 ? -3.394 -18.879 28.088 1.00 62.69 113 HIS A O 1
ATOM 979 N N . LYS A 1 114 ? -5.220 -19.457 26.927 1.00 69.81 114 LYS A N 1
ATOM 980 C CA . LYS A 1 114 ? -4.611 -19.123 25.636 1.00 69.81 114 LYS A CA 1
ATOM 981 C C . LYS A 1 114 ? -4.823 -17.655 25.288 1.00 69.81 114 LYS A C 1
ATOM 983 O O . LYS A 1 114 ? -5.873 -17.050 25.491 1.00 69.81 114 LYS A O 1
ATOM 988 N N . ARG A 1 115 ? -3.746 -17.037 24.808 1.00 72.00 115 ARG A N 1
ATOM 989 C CA . ARG A 1 115 ? -3.672 -15.590 24.574 1.00 72.00 115 ARG A CA 1
ATOM 990 C C . ARG A 1 115 ? -3.837 -15.199 23.105 1.00 72.00 115 ARG A C 1
ATOM 992 O O . ARG A 1 115 ? -3.941 -14.009 22.857 1.00 72.00 115 ARG A O 1
ATOM 999 N N . GLY A 1 116 ? -3.852 -16.145 22.164 1.00 80.94 116 GLY A N 1
ATOM 1000 C CA . GLY A 1 116 ? -3.829 -15.859 20.723 1.00 80.94 116 GLY A CA 1
ATOM 1001 C C . GLY A 1 116 ? -2.504 -15.278 20.225 1.00 80.94 116 GLY A C 1
ATOM 1002 O O . GLY A 1 116 ? -1.646 -14.874 21.017 1.00 80.94 116 GLY A O 1
ATOM 1003 N N . HIS A 1 117 ? -2.356 -15.228 18.905 1.00 85.75 117 HIS A N 1
ATOM 1004 C CA . HIS A 1 117 ? -1.215 -14.649 18.207 1.00 85.75 117 HIS A CA 1
ATOM 1005 C C . HIS A 1 117 ? -1.372 -13.134 18.087 1.00 85.75 117 HIS A C 1
ATOM 1007 O O . HIS A 1 117 ? -2.431 -12.630 17.705 1.00 85.75 117 HIS A O 1
ATOM 1013 N N . SER A 1 118 ? -0.310 -12.409 18.432 1.00 87.50 118 SER A N 1
ATOM 1014 C CA . SER A 1 118 ? -0.234 -10.970 18.189 1.00 87.50 118 SER A CA 1
ATOM 1015 C C . SER A 1 118 ? -0.220 -10.695 16.690 1.00 87.50 118 SER A C 1
ATOM 1017 O O . SER A 1 118 ? 0.447 -11.406 15.944 1.00 87.50 118 SER A O 1
ATOM 1019 N N . LEU A 1 119 ? -0.934 -9.652 16.281 1.00 89.38 119 LEU A N 1
ATOM 1020 C CA . LEU A 1 119 ? -0.941 -9.166 14.906 1.00 89.38 119 LEU A CA 1
ATOM 1021 C C . LEU A 1 119 ? 0.296 -8.306 14.649 1.00 89.38 119 LEU A C 1
ATOM 1023 O O . LEU A 1 119 ? 0.666 -7.496 15.507 1.00 89.38 119 LEU A O 1
ATOM 1027 N N . ASP A 1 120 ? 0.909 -8.459 13.475 1.00 90.31 120 ASP A N 1
ATOM 1028 C CA . ASP A 1 120 ? 1.829 -7.442 12.973 1.00 90.31 120 ASP A CA 1
ATOM 1029 C C . ASP A 1 120 ? 1.050 -6.171 12.562 1.00 90.31 120 ASP A C 1
ATOM 1031 O O . ASP A 1 120 ? -0.185 -6.151 12.551 1.00 90.31 120 ASP A O 1
ATOM 1035 N N . MET A 1 121 ? 1.757 -5.074 12.262 1.00 93.38 121 MET A N 1
ATOM 1036 C CA . MET A 1 121 ? 1.101 -3.794 11.945 1.00 93.38 121 MET A CA 1
ATOM 1037 C C . MET A 1 121 ? 0.154 -3.900 10.744 1.00 93.38 121 MET A C 1
ATOM 1039 O O . MET A 1 121 ? -0.912 -3.294 10.738 1.00 93.38 121 MET A O 1
ATOM 1043 N N . SER A 1 122 ? 0.540 -4.660 9.725 1.00 90.38 122 SER A N 1
ATOM 1044 C CA . SER A 1 122 ? -0.244 -4.814 8.507 1.00 90.38 122 SER A CA 1
ATOM 1045 C C . SER A 1 122 ? -1.430 -5.737 8.716 1.00 90.38 122 SER A C 1
ATOM 1047 O O . SER A 1 122 ? -2.513 -5.419 8.234 1.00 90.38 122 SER A O 1
ATOM 1049 N N . ASP A 1 123 ? -1.236 -6.853 9.415 1.00 89.00 123 ASP A N 1
ATOM 1050 C CA . ASP A 1 123 ? -2.317 -7.784 9.723 1.00 89.00 123 ASP A CA 1
ATOM 1051 C C . ASP A 1 123 ? -3.374 -7.085 10.573 1.00 89.00 123 ASP A C 1
ATOM 1053 O O . ASP A 1 123 ? -4.569 -7.279 10.383 1.00 89.00 123 ASP A O 1
ATOM 1057 N N . PHE A 1 124 ? -2.949 -6.210 11.484 1.00 92.62 124 PHE A N 1
ATOM 1058 C CA . PHE A 1 124 ? -3.873 -5.390 12.247 1.00 92.62 124 PHE A CA 1
ATOM 1059 C C . PHE A 1 124 ? -4.666 -4.421 11.379 1.00 92.62 124 PHE A C 1
ATOM 1061 O O . PHE A 1 124 ? -5.881 -4.344 11.535 1.00 92.62 124 PHE A O 1
ATOM 1068 N N . VAL A 1 125 ? -4.006 -3.688 10.479 1.00 92.69 125 VAL A N 1
ATOM 1069 C CA . VAL A 1 125 ? -4.685 -2.763 9.558 1.00 92.69 125 VAL A CA 1
ATOM 1070 C C . VAL A 1 125 ? -5.722 -3.508 8.717 1.00 92.69 125 VAL A C 1
ATOM 1072 O O . VAL A 1 125 ? -6.848 -3.036 8.578 1.00 92.69 125 VAL A O 1
ATOM 1075 N N . GLU A 1 126 ? -5.379 -4.7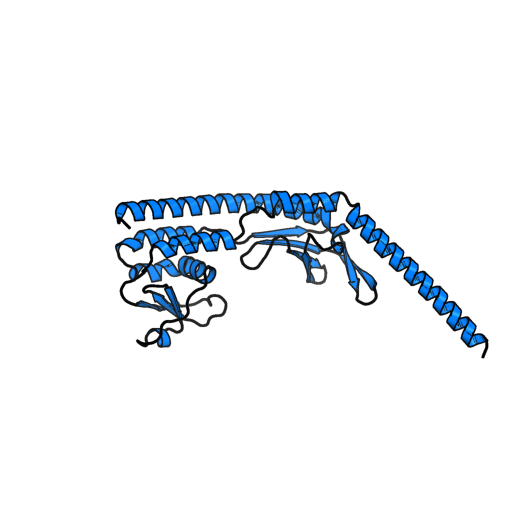01 8.233 1.00 90.31 126 GLU A N 1
ATOM 1076 C CA . GLU A 1 126 ? -6.286 -5.568 7.481 1.00 90.31 126 GLU A CA 1
ATOM 1077 C C . GLU A 1 126 ? -7.454 -6.087 8.337 1.00 90.31 126 GLU A C 1
ATOM 1079 O O . GLU A 1 126 ? -8.609 -6.026 7.918 1.00 90.31 126 GLU A O 1
ATOM 1084 N N . VAL A 1 127 ? -7.179 -6.566 9.554 1.00 91.06 127 VAL A N 1
ATOM 1085 C CA . VAL A 1 127 ? -8.208 -7.034 10.497 1.00 91.06 127 VAL A CA 1
ATOM 1086 C C . VAL A 1 127 ? -9.184 -5.918 10.831 1.00 91.06 127 VAL A C 1
ATOM 1088 O O . VAL A 1 127 ? -10.394 -6.134 10.827 1.00 91.06 127 VAL A O 1
ATOM 1091 N N . VAL A 1 128 ? -8.673 -4.729 11.139 1.00 93.31 128 VAL A N 1
ATOM 1092 C CA . VAL A 1 128 ? -9.515 -3.599 11.513 1.00 93.31 128 VAL A CA 1
ATOM 1093 C C . VAL A 1 128 ? -10.338 -3.134 10.319 1.00 93.31 128 VAL A C 1
ATOM 1095 O O . VAL A 1 128 ? -11.547 -2.999 10.468 1.00 93.31 128 VAL A O 1
ATOM 1098 N N . SER A 1 129 ? -9.759 -2.982 9.127 1.00 92.38 129 SER A N 1
ATOM 1099 C CA . SER A 1 129 ? -10.535 -2.543 7.959 1.00 92.38 129 SER A CA 1
ATOM 1100 C C . SER A 1 129 ? -11.639 -3.533 7.572 1.00 92.38 129 SER A C 1
ATOM 1102 O O . SER A 1 129 ? -12.748 -3.118 7.244 1.00 92.38 129 SER A O 1
ATOM 1104 N N . LYS A 1 130 ? -11.377 -4.844 7.663 1.00 90.69 130 LYS A N 1
ATOM 1105 C CA . LYS A 1 130 ? -12.322 -5.891 7.236 1.00 90.69 130 LYS A CA 1
ATOM 1106 C C . LYS A 1 130 ? -13.325 -6.321 8.303 1.00 90.69 130 LYS A C 1
ATOM 1108 O O . LYS A 1 130 ? -14.375 -6.870 7.967 1.00 90.69 130 LYS A O 1
ATOM 1113 N N . HIS A 1 131 ? -12.996 -6.175 9.586 1.00 91.69 131 HIS A N 1
ATOM 1114 C CA . HIS A 1 131 ? -13.762 -6.794 10.673 1.00 91.69 131 HIS A CA 1
ATOM 1115 C C . HIS A 1 131 ? -14.130 -5.841 11.812 1.00 91.69 131 HIS A C 1
ATOM 1117 O O . HIS A 1 131 ? -14.610 -6.316 12.845 1.00 91.69 131 HIS A O 1
ATOM 1123 N N . TYR A 1 132 ? -13.962 -4.521 11.660 1.00 94.25 132 TYR A N 1
ATOM 1124 C CA . TYR A 1 132 ? -14.273 -3.574 12.737 1.00 94.25 132 TYR A CA 1
ATOM 1125 C C . TYR A 1 132 ? -15.698 -3.713 13.283 1.00 94.25 132 TYR A C 1
ATOM 1127 O O . TYR A 1 132 ? -15.863 -3.694 14.497 1.00 94.25 132 TYR A O 1
ATOM 1135 N N . GLU A 1 133 ? -16.708 -3.951 12.442 1.00 94.69 133 GLU A N 1
ATOM 1136 C CA . GLU A 1 133 ? -18.107 -4.115 12.876 1.00 94.69 133 GLU A CA 1
ATOM 1137 C C . GLU A 1 133 ? -18.281 -5.259 13.883 1.00 94.69 133 GLU A C 1
ATOM 1139 O O . GLU A 1 133 ? -19.096 -5.187 14.801 1.00 94.69 133 GLU A O 1
ATOM 1144 N N . LYS A 1 134 ? -17.468 -6.314 13.753 1.00 92.88 134 LYS A N 1
ATOM 1145 C CA . LYS A 1 134 ? -17.453 -7.448 14.683 1.00 92.88 134 LYS A CA 1
ATOM 1146 C C . LYS A 1 134 ? -16.660 -7.148 15.956 1.00 92.88 134 LYS A C 1
ATOM 1148 O O . LYS A 1 134 ? -16.881 -7.793 16.974 1.00 92.88 134 LYS A O 1
ATOM 1153 N N . ILE A 1 135 ? -15.732 -6.193 15.912 1.00 94.19 135 ILE A N 1
ATOM 1154 C CA . ILE A 1 135 ? -14.864 -5.802 17.031 1.00 94.19 135 ILE A CA 1
ATOM 1155 C C . ILE A 1 135 ? -15.561 -4.762 17.923 1.00 94.19 135 ILE A C 1
ATOM 1157 O O . ILE A 1 135 ? -15.550 -4.898 19.148 1.00 94.19 135 ILE A O 1
ATOM 1161 N N . VAL A 1 136 ? -16.200 -3.754 17.318 1.00 96.06 136 VAL A N 1
ATOM 1162 C CA . VAL A 1 136 ? -16.813 -2.585 17.980 1.00 96.06 136 VAL A CA 1
ATOM 1163 C C . VAL A 1 136 ? -17.731 -2.941 19.163 1.00 96.06 136 VAL A C 1
ATOM 1165 O O . VAL A 1 136 ? -17.568 -2.331 20.227 1.00 96.06 136 VAL A O 1
ATOM 1168 N N . PRO A 1 137 ? -18.625 -3.952 19.086 1.00 95.81 137 PRO A N 1
ATOM 1169 C CA . PRO A 1 137 ? -19.505 -4.317 20.200 1.00 95.81 137 PRO A CA 1
ATOM 1170 C C . PRO A 1 137 ? -18.771 -4.697 21.493 1.00 95.81 137 PRO A C 1
ATOM 1172 O O . PRO A 1 137 ? -19.327 -4.553 22.586 1.00 95.81 137 PRO A O 1
ATOM 1175 N N . TYR A 1 138 ? -17.521 -5.150 21.382 1.00 95.25 138 TYR A N 1
ATOM 1176 C CA . TYR A 1 138 ? -16.702 -5.615 22.501 1.00 95.25 138 TYR A CA 1
ATOM 1177 C C . TYR A 1 138 ? -15.748 -4.547 23.037 1.00 95.25 138 TYR A C 1
ATOM 1179 O O . TYR A 1 138 ? -15.175 -4.723 24.113 1.00 95.25 138 TYR A O 1
ATOM 1187 N N . LEU A 1 139 ? -15.600 -3.423 22.335 1.00 95.69 139 LEU A N 1
ATOM 1188 C CA . LEU A 1 139 ? -14.748 -2.325 22.774 1.00 95.69 139 LEU A CA 1
ATOM 1189 C C . LEU A 1 139 ? -15.318 -1.622 24.009 1.00 95.69 139 LEU A C 1
ATOM 1191 O O . LEU A 1 139 ? -16.530 -1.640 24.274 1.00 95.69 139 LEU A O 1
ATOM 1195 N N . ARG A 1 140 ? -14.446 -0.939 24.755 1.00 93.44 140 ARG A N 1
ATOM 1196 C CA . ARG A 1 140 ? -14.864 -0.022 25.824 1.00 93.44 140 ARG A CA 1
ATOM 1197 C C . ARG A 1 140 ? -15.748 1.076 25.236 1.00 93.44 140 ARG A C 1
ATOM 1199 O O . ARG A 1 140 ? -15.401 1.651 24.212 1.00 93.44 140 ARG A O 1
ATOM 1206 N N . ARG A 1 141 ? -16.854 1.404 25.915 1.00 91.44 141 ARG A N 1
ATOM 1207 C CA . ARG A 1 141 ? -17.802 2.441 25.460 1.00 91.44 141 ARG A CA 1
ATOM 1208 C C . ARG A 1 141 ? -17.124 3.743 24.996 1.00 91.44 141 ARG A C 1
ATOM 1210 O O . ARG A 1 141 ? -17.468 4.165 23.901 1.00 91.44 141 ARG A O 1
ATOM 1217 N N . PRO A 1 142 ? -16.134 4.313 25.717 1.00 92.06 142 PRO A N 1
ATOM 1218 C CA . PRO A 1 142 ? -15.544 5.596 25.331 1.00 92.06 142 PRO A CA 1
ATOM 1219 C C . PRO A 1 142 ? -14.808 5.597 23.989 1.00 92.06 142 PRO A C 1
ATOM 1221 O O . PRO A 1 142 ? -14.630 6.659 23.419 1.00 92.06 142 PRO A O 1
ATOM 1224 N N . ILE A 1 143 ? -14.351 4.439 23.496 1.00 94.31 143 ILE A N 1
ATOM 1225 C CA . ILE A 1 143 ? -13.547 4.360 22.263 1.00 94.31 143 ILE A CA 1
ATOM 1226 C C . ILE A 1 143 ? -14.322 3.801 21.070 1.00 94.31 143 ILE A C 1
ATOM 1228 O O . ILE A 1 143 ? -13.735 3.673 20.005 1.00 94.31 143 ILE A O 1
ATOM 1232 N N . ARG A 1 144 ? -15.584 3.381 21.240 1.00 94.94 144 ARG A N 1
ATOM 1233 C CA . ARG A 1 144 ? -16.328 2.644 20.201 1.00 94.94 144 ARG A CA 1
ATOM 1234 C C . ARG A 1 144 ? -16.474 3.450 18.923 1.00 94.94 144 ARG A C 1
ATOM 1236 O O . ARG A 1 144 ? -16.033 2.987 17.879 1.00 94.94 144 ARG A O 1
ATOM 1243 N N . GLU A 1 145 ? -17.051 4.638 19.049 1.00 96.12 145 GLU A N 1
ATOM 1244 C CA . GLU A 1 145 ? -17.316 5.545 17.930 1.00 96.12 145 GLU A CA 1
ATOM 1245 C C . GLU A 1 145 ? -16.002 5.954 17.263 1.00 96.12 145 GLU A C 1
ATOM 1247 O O . GLU A 1 145 ? -15.819 5.739 16.071 1.00 96.12 145 GLU A O 1
ATOM 1252 N N . THR A 1 146 ? -15.022 6.391 18.060 1.00 96.88 146 THR A N 1
ATOM 1253 C CA . THR A 1 146 ? -13.683 6.743 17.572 1.00 96.88 146 THR A CA 1
ATOM 1254 C C . THR A 1 146 ? -13.021 5.584 16.824 1.00 96.88 146 THR A C 1
ATOM 1256 O O . THR A 1 146 ? -12.505 5.769 15.728 1.00 96.88 146 THR A O 1
ATOM 1259 N N . PHE A 1 147 ? -13.030 4.369 17.379 1.00 97.44 147 PHE A N 1
ATOM 1260 C CA . PHE A 1 147 ? -12.450 3.198 16.720 1.00 97.44 147 PHE A CA 1
ATOM 1261 C C . PHE A 1 147 ? -13.161 2.889 15.401 1.00 97.44 147 PHE A C 1
ATOM 1263 O O . PHE A 1 147 ? -12.497 2.580 14.414 1.00 97.44 147 PHE A O 1
ATOM 1270 N N . GLU A 1 148 ? -14.493 2.949 15.389 1.00 98.00 148 GLU A N 1
ATOM 1271 C CA . GLU A 1 148 ? -15.310 2.682 14.208 1.00 98.00 148 GLU A CA 1
ATOM 1272 C C . GLU A 1 148 ? -15.025 3.684 13.083 1.00 98.00 148 GLU A C 1
ATOM 1274 O O . GLU A 1 148 ? -14.798 3.280 11.944 1.00 98.00 148 GLU A O 1
ATOM 1279 N N . GLU A 1 149 ? -14.974 4.979 13.396 1.00 98.06 149 GLU A N 1
ATOM 1280 C CA . GLU A 1 149 ? -14.648 6.029 12.427 1.00 98.06 149 GLU A CA 1
ATOM 1281 C C . GLU A 1 149 ? -13.236 5.870 11.861 1.00 98.06 149 GLU A C 1
ATOM 1283 O O . GLU A 1 149 ? -13.044 5.918 10.644 1.00 98.06 149 GLU A O 1
ATOM 1288 N N . LEU A 1 150 ? -12.248 5.612 12.726 1.00 98.25 150 LEU A N 1
ATOM 1289 C CA . LEU A 1 150 ? -10.887 5.333 12.278 1.00 98.25 150 LEU A CA 1
ATOM 1290 C C . LEU A 1 150 ? -10.850 4.096 11.375 1.00 98.25 150 LEU A C 1
ATOM 1292 O O . LEU A 1 150 ? -10.157 4.106 10.364 1.00 98.25 150 LEU A O 1
ATOM 1296 N N . ALA A 1 151 ? -11.590 3.036 11.704 1.00 97.75 151 ALA A N 1
ATOM 1297 C CA . ALA A 1 151 ? -11.588 1.806 10.919 1.00 97.75 151 ALA A CA 1
ATOM 1298 C C . ALA A 1 151 ? -12.208 1.992 9.528 1.00 97.75 151 ALA A C 1
ATOM 1300 O O . ALA A 1 151 ? -11.668 1.471 8.550 1.00 97.75 151 ALA A O 1
ATOM 1301 N N . LYS A 1 152 ? -13.286 2.780 9.426 1.00 97.94 152 LYS A N 1
ATOM 1302 C CA . LYS A 1 152 ? -13.890 3.171 8.143 1.00 97.94 152 LYS A CA 1
ATOM 1303 C C . LYS A 1 152 ? -12.888 3.923 7.269 1.00 97.94 152 LYS A C 1
ATOM 1305 O O . LYS A 1 152 ? -12.678 3.533 6.125 1.00 97.94 152 LYS A O 1
ATOM 1310 N N . LEU A 1 153 ? -12.193 4.911 7.839 1.00 98.38 153 LEU A N 1
ATOM 1311 C CA . LEU A 1 153 ? -11.151 5.673 7.142 1.00 98.38 153 LEU A CA 1
ATOM 1312 C C . LEU A 1 153 ? -9.994 4.790 6.656 1.00 98.38 153 LEU A C 1
ATOM 1314 O O . LEU A 1 153 ? -9.500 4.974 5.547 1.00 98.38 153 LEU A O 1
ATOM 1318 N N . VAL A 1 154 ? -9.581 3.795 7.446 1.00 97.25 154 VAL A N 1
ATOM 1319 C CA . VAL A 1 154 ? -8.565 2.824 7.012 1.00 97.25 154 VAL A CA 1
ATOM 1320 C C . VAL A 1 154 ? -9.027 2.025 5.795 1.00 97.25 154 VAL A C 1
ATOM 1322 O O . VAL A 1 154 ? -8.217 1.753 4.913 1.00 97.25 154 VAL A O 1
ATOM 1325 N N . GLY A 1 155 ? -10.312 1.667 5.723 1.00 95.56 155 GLY A N 1
ATOM 1326 C CA . GLY A 1 155 ? -10.893 0.981 4.566 1.00 95.56 155 GLY A CA 1
ATOM 1327 C C . GLY A 1 155 ? -10.860 1.798 3.268 1.00 95.56 155 GLY A C 1
ATOM 1328 O O . GLY A 1 155 ? -10.948 1.216 2.190 1.00 95.56 155 GLY A O 1
ATOM 1329 N N . GLU A 1 156 ? -10.698 3.121 3.350 1.00 97.31 156 GLU A N 1
ATOM 1330 C CA . GLU A 1 156 ? -10.610 4.021 2.192 1.00 97.31 156 GLU A CA 1
ATOM 1331 C C . GLU A 1 156 ? -9.176 4.211 1.661 1.00 97.31 156 GLU A C 1
ATOM 1333 O O . GLU A 1 156 ? -8.998 4.794 0.580 1.00 97.31 156 GLU A O 1
ATOM 1338 N N . LEU A 1 157 ? -8.163 3.749 2.408 1.00 97.31 157 LEU A N 1
ATOM 1339 C CA . LEU A 1 157 ? -6.757 3.869 2.026 1.00 97.31 157 LEU A CA 1
ATOM 1340 C C . LEU A 1 157 ? -6.446 3.008 0.803 1.00 97.31 157 LEU A C 1
ATOM 1342 O O . LEU A 1 157 ? -6.681 1.800 0.777 1.00 97.31 157 LEU A O 1
ATOM 1346 N N . GLU A 1 158 ? -5.811 3.627 -0.184 1.00 96.94 158 GLU A N 1
ATOM 1347 C CA . GLU A 1 158 ? -5.293 2.929 -1.355 1.00 96.94 158 GLU A CA 1
ATOM 1348 C C . GLU A 1 158 ? -3.811 2.619 -1.119 1.00 96.94 158 GLU A C 1
ATOM 1350 O O . GLU A 1 158 ? -2.956 3.502 -1.149 1.00 96.94 158 GLU A O 1
ATOM 1355 N N . LEU A 1 159 ? -3.509 1.355 -0.813 1.00 95.62 159 LEU A N 1
ATOM 1356 C CA . LEU A 1 159 ? -2.181 0.904 -0.372 1.00 95.62 159 LEU A CA 1
ATOM 1357 C C . LEU A 1 159 ? -1.409 0.131 -1.449 1.00 95.62 159 LEU A C 1
ATOM 1359 O O . LEU A 1 159 ? -0.385 -0.486 -1.156 1.00 95.62 159 LEU A O 1
ATOM 1363 N N . SER A 1 160 ? -1.896 0.147 -2.687 1.00 96.19 160 SER A N 1
ATOM 1364 C CA . SER A 1 160 ? -1.237 -0.509 -3.808 1.00 96.19 160 SER A CA 1
ATOM 1365 C C . SER A 1 160 ? -1.541 0.181 -5.125 1.00 96.19 160 SER A C 1
ATOM 1367 O O . SER A 1 160 ? -2.665 0.626 -5.345 1.00 96.19 160 SER A O 1
ATOM 1369 N N . LEU A 1 161 ? -0.566 0.194 -6.025 1.00 97.31 161 LEU A N 1
ATOM 1370 C CA . LEU A 1 161 ? -0.741 0.629 -7.404 1.00 97.31 161 LEU A CA 1
ATOM 1371 C C . LEU A 1 161 ? 0.187 -0.179 -8.303 1.00 97.31 161 LEU A C 1
ATOM 13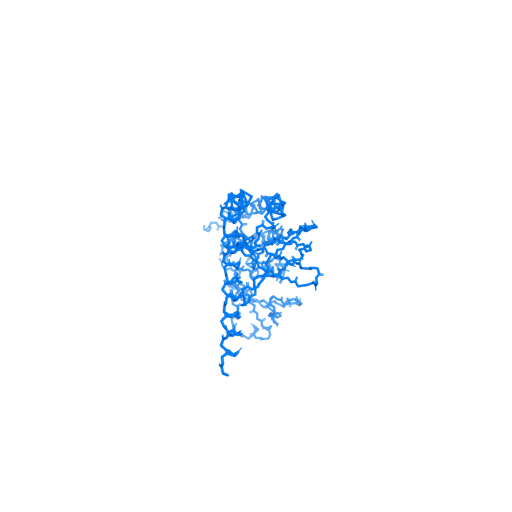73 O O . LEU A 1 161 ? 1.364 -0.335 -7.991 1.00 97.31 161 LEU A O 1
ATOM 1377 N N . THR A 1 162 ? -0.325 -0.606 -9.454 1.00 97.31 162 THR A N 1
ATOM 1378 C CA . THR A 1 162 ? 0.476 -1.195 -10.529 1.00 97.31 162 THR A CA 1
ATOM 1379 C C . THR A 1 162 ? 0.205 -0.444 -11.821 1.00 97.31 162 THR A C 1
ATOM 1381 O O . THR A 1 162 ? -0.938 -0.329 -12.258 1.00 97.31 162 THR A O 1
ATOM 1384 N N . ILE A 1 163 ? 1.264 0.054 -12.453 1.00 97.38 163 ILE A N 1
ATOM 1385 C CA . ILE A 1 163 ? 1.211 0.647 -13.788 1.00 97.38 163 ILE A CA 1
ATOM 1386 C C . ILE A 1 163 ? 1.847 -0.315 -14.770 1.00 97.38 163 ILE A C 1
ATOM 1388 O O . ILE A 1 163 ? 3.003 -0.684 -14.597 1.00 97.38 163 ILE A O 1
ATOM 1392 N N . VAL A 1 164 ? 1.111 -0.657 -15.826 1.00 96.06 164 VAL A N 1
ATOM 1393 C CA . VAL A 1 164 ? 1.603 -1.457 -16.951 1.00 96.06 164 VAL A CA 1
ATOM 1394 C C . VAL A 1 164 ? 1.861 -0.551 -18.155 1.00 96.06 164 VAL A C 1
ATOM 1396 O O . VAL A 1 164 ? 1.079 0.351 -18.469 1.00 96.06 164 VAL A O 1
ATOM 1399 N N . GLN A 1 165 ? 2.977 -0.776 -18.838 1.00 94.38 165 GLN A N 1
ATOM 1400 C CA . GLN A 1 165 ? 3.405 -0.024 -20.006 1.00 94.38 165 GLN A CA 1
ATOM 1401 C C . GLN A 1 165 ? 3.838 -0.983 -21.116 1.00 94.38 165 GLN A C 1
ATOM 1403 O O . GLN A 1 165 ? 4.800 -1.728 -20.966 1.00 94.38 165 GLN A O 1
ATOM 1408 N N . GLY A 1 166 ? 3.150 -0.917 -22.259 1.00 91.75 166 GLY A N 1
ATOM 1409 C CA . GLY A 1 166 ? 3.520 -1.675 -23.454 1.00 91.75 166 GLY A CA 1
ATOM 1410 C C . GLY A 1 166 ? 4.907 -1.296 -23.982 1.00 91.75 166 GLY A C 1
ATOM 1411 O O . GLY A 1 166 ? 5.306 -0.124 -23.924 1.00 91.75 166 GLY A O 1
ATOM 1412 N N . CYS A 1 167 ? 5.605 -2.305 -24.500 1.00 88.19 167 CYS A N 1
ATOM 1413 C CA . CYS A 1 167 ? 6.991 -2.270 -24.964 1.00 88.19 167 CYS A CA 1
ATOM 1414 C C . CYS A 1 167 ? 7.125 -2.499 -26.486 1.00 88.19 167 CYS A C 1
ATOM 1416 O O . CYS A 1 167 ? 8.170 -2.954 -26.941 1.00 88.19 167 CYS A O 1
ATOM 1418 N N . GLU A 1 168 ? 6.108 -2.207 -27.300 1.00 84.00 168 GLU A N 1
ATOM 1419 C CA . GLU A 1 168 ? 6.169 -2.461 -28.751 1.00 84.00 168 GLU A CA 1
ATOM 1420 C C . GLU A 1 168 ? 7.450 -1.899 -29.397 1.00 84.00 168 GLU A C 1
ATOM 1422 O O . GLU A 1 168 ? 7.758 -0.710 -29.274 1.00 84.00 168 GLU A O 1
ATOM 1427 N N . GLY A 1 169 ? 8.210 -2.777 -30.061 1.00 78.62 169 GLY A N 1
ATOM 1428 C CA . GLY A 1 169 ? 9.482 -2.438 -30.707 1.00 78.62 169 GLY A CA 1
ATOM 1429 C C . GLY A 1 169 ? 10.688 -2.314 -29.768 1.00 78.62 169 GLY A C 1
ATOM 1430 O O . GLY A 1 169 ? 11.757 -1.915 -30.226 1.00 78.62 169 GLY A O 1
ATOM 1431 N N . TYR A 1 170 ? 10.546 -2.648 -28.482 1.00 85.75 170 TYR A N 1
ATOM 1432 C CA . TYR A 1 170 ? 11.642 -2.664 -27.515 1.00 85.75 170 TYR A CA 1
ATOM 1433 C C . TYR A 1 170 ? 12.053 -4.091 -27.139 1.00 85.75 170 TYR A C 1
ATOM 1435 O O . TYR A 1 170 ? 11.227 -4.995 -27.010 1.00 85.75 170 TYR A O 1
ATOM 1443 N N . SER A 1 171 ? 13.345 -4.257 -26.876 1.00 82.31 171 SER A N 1
ATOM 1444 C CA . SER A 1 171 ? 13.956 -5.506 -26.422 1.00 82.31 171 SER A CA 1
ATOM 1445 C C . SER A 1 171 ? 14.916 -5.205 -25.280 1.00 82.31 171 SER A C 1
ATOM 1447 O O . SER A 1 171 ? 15.354 -4.064 -25.125 1.00 82.31 171 SER A O 1
ATOM 1449 N N . PHE A 1 172 ? 15.269 -6.208 -24.492 1.00 79.06 172 PHE A N 1
ATOM 1450 C CA . PHE A 1 172 ? 16.388 -6.113 -23.558 1.00 79.06 172 PHE A CA 1
ATOM 1451 C C . PHE A 1 172 ? 17.370 -7.255 -23.808 1.00 79.06 172 PHE A C 1
ATOM 1453 O O . PHE A 1 172 ? 17.061 -8.212 -24.518 1.00 79.06 172 PHE A O 1
ATOM 1460 N N . TYR A 1 173 ? 18.569 -7.105 -23.258 1.00 76.25 173 TYR A N 1
ATOM 1461 C CA . TYR A 1 173 ? 19.663 -8.045 -23.449 1.00 76.25 173 TYR A CA 1
ATOM 1462 C C . TYR A 1 173 ? 19.781 -8.896 -22.186 1.00 76.25 173 TYR A C 1
ATOM 1464 O O . TYR A 1 173 ? 20.016 -8.366 -21.095 1.00 76.25 173 TYR A O 1
ATOM 1472 N N . GLU A 1 174 ? 19.555 -10.199 -22.326 1.00 76.62 174 GLU A N 1
ATOM 1473 C CA . GLU A 1 174 ? 19.776 -11.180 -21.267 1.00 76.62 174 GLU A CA 1
ATOM 1474 C C . GLU A 1 174 ? 21.175 -11.768 -21.439 1.00 76.62 174 GLU A C 1
ATOM 1476 O O . GLU A 1 174 ? 21.523 -12.265 -22.505 1.00 76.62 174 GLU A O 1
ATOM 1481 N N . GLU A 1 175 ? 21.993 -11.625 -20.400 1.00 73.19 175 GLU A N 1
ATOM 1482 C CA . GLU A 1 175 ? 23.344 -12.173 -20.342 1.00 73.19 175 GLU A CA 1
ATOM 1483 C C . GLU A 1 175 ? 23.278 -13.585 -19.762 1.00 73.19 175 GLU A C 1
ATOM 1485 O O . GLU A 1 175 ? 22.710 -13.784 -18.681 1.00 73.19 175 GLU A O 1
ATOM 1490 N N . HIS A 1 176 ? 23.841 -14.543 -20.490 1.00 71.06 176 HIS A N 1
ATOM 1491 C CA . HIS A 1 176 ? 23.939 -15.941 -20.086 1.00 71.06 176 HIS A CA 1
ATOM 1492 C C . HIS A 1 176 ? 25.271 -16.217 -19.377 1.00 71.06 176 HIS A C 1
ATOM 1494 O O . HIS A 1 176 ? 26.211 -15.422 -19.426 1.00 71.06 176 HIS A O 1
ATOM 1500 N N . SER A 1 177 ? 25.360 -17.355 -18.682 1.00 71.06 177 SER A N 1
ATOM 1501 C CA . SER A 1 177 ? 26.542 -17.737 -17.889 1.00 71.06 177 SER A CA 1
ATOM 1502 C C . SER A 1 177 ? 27.819 -17.933 -18.712 1.00 71.06 177 SER A C 1
ATOM 1504 O O . SER A 1 177 ? 28.908 -17.946 -18.150 1.00 71.06 177 SER A O 1
ATOM 1506 N N . ASP A 1 178 ? 27.682 -18.104 -20.023 1.00 69.69 178 ASP A N 1
ATOM 1507 C CA . ASP A 1 178 ? 28.757 -18.253 -21.006 1.00 69.69 178 ASP A CA 1
ATOM 1508 C C . ASP A 1 178 ? 29.138 -16.922 -21.683 1.00 69.69 178 ASP A C 1
ATOM 1510 O O . ASP A 1 178 ? 29.801 -16.917 -22.717 1.00 69.69 178 ASP A O 1
ATOM 1514 N N . SER A 1 179 ? 28.703 -15.789 -21.118 1.00 64.88 179 SER A N 1
ATOM 1515 C CA . SER A 1 179 ? 28.919 -14.444 -21.667 1.00 64.88 179 SER A CA 1
ATOM 1516 C C . SER A 1 179 ? 28.290 -14.217 -23.048 1.00 64.88 179 SER A C 1
ATOM 1518 O O . SER A 1 179 ? 28.613 -13.236 -23.723 1.00 64.88 179 SER A O 1
ATOM 1520 N N . THR A 1 180 ? 27.354 -15.078 -23.462 1.00 68.81 180 THR A N 1
ATOM 1521 C CA . THR A 1 180 ? 26.517 -14.834 -24.638 1.00 68.81 180 THR A CA 1
ATOM 1522 C C . THR A 1 180 ? 25.322 -13.950 -24.285 1.00 68.81 180 THR A C 1
ATOM 1524 O O . THR A 1 180 ? 24.895 -13.854 -23.130 1.00 68.81 180 THR A O 1
ATOM 1527 N N . PHE A 1 181 ? 24.785 -13.265 -25.297 1.00 69.06 181 PHE A N 1
ATOM 1528 C CA . PHE A 1 181 ? 23.648 -12.363 -25.142 1.00 69.06 181 PHE A CA 1
ATOM 1529 C C . PHE A 1 181 ? 22.470 -12.833 -25.979 1.00 69.06 181 PHE A C 1
ATOM 1531 O O . PHE A 1 181 ? 22.590 -13.030 -27.188 1.00 69.06 181 PHE A O 1
ATOM 1538 N N . GLU A 1 182 ? 21.308 -12.916 -25.345 1.00 79.00 182 GLU A N 1
ATOM 1539 C CA . GLU A 1 182 ? 20.040 -13.122 -26.027 1.00 79.00 182 GLU A CA 1
ATOM 1540 C C . GLU A 1 182 ? 19.258 -11.808 -26.082 1.00 79.00 182 GLU A C 1
ATOM 1542 O O . GLU A 1 182 ? 19.115 -11.094 -25.084 1.00 79.00 182 GLU A O 1
ATOM 1547 N N . ILE A 1 183 ? 18.749 -11.475 -27.270 1.00 82.56 183 ILE A N 1
ATOM 1548 C CA . ILE A 1 183 ? 17.848 -10.339 -27.453 1.00 82.56 183 ILE A CA 1
ATOM 1549 C C . ILE A 1 183 ? 16.431 -10.826 -27.193 1.00 82.56 183 ILE A C 1
ATOM 1551 O O . ILE A 1 183 ? 15.876 -11.590 -27.981 1.00 82.56 183 ILE A O 1
ATOM 1555 N N . ILE A 1 184 ? 15.826 -10.330 -26.120 1.00 83.44 184 ILE A N 1
ATOM 1556 C CA . ILE A 1 184 ? 14.490 -10.751 -25.712 1.00 83.44 184 ILE A CA 1
ATOM 1557 C C . ILE A 1 184 ? 13.502 -9.608 -25.954 1.00 83.44 184 ILE A C 1
ATOM 1559 O O . ILE A 1 184 ? 13.638 -8.537 -25.349 1.00 83.44 184 ILE A O 1
ATOM 1563 N N . PRO A 1 185 ? 12.492 -9.807 -26.821 1.00 86.62 185 PRO A N 1
ATOM 1564 C CA . PRO A 1 185 ? 11.431 -8.829 -27.020 1.00 86.62 185 PRO A CA 1
ATOM 1565 C C . PRO A 1 185 ? 10.652 -8.568 -25.724 1.00 86.62 185 PRO A C 1
ATOM 1567 O O . PRO A 1 185 ? 10.134 -9.498 -25.095 1.00 86.62 185 PRO A O 1
ATOM 1570 N N . CYS A 1 186 ? 10.527 -7.295 -25.344 1.00 88.06 186 CYS A N 1
ATOM 1571 C CA . CYS A 1 186 ? 9.680 -6.885 -24.227 1.00 88.06 186 CYS A CA 1
ATOM 1572 C C . CYS A 1 186 ? 8.227 -6.787 -24.712 1.00 88.06 186 CYS A C 1
ATOM 1574 O O . CYS A 1 186 ? 7.934 -6.080 -25.675 1.00 88.06 186 CYS A O 1
ATOM 1576 N N . LYS A 1 187 ? 7.299 -7.467 -24.032 1.00 91.69 187 LYS A N 1
ATOM 1577 C CA . LYS A 1 187 ? 5.856 -7.313 -24.276 1.00 91.69 187 LYS A CA 1
ATOM 1578 C C . LYS A 1 187 ? 5.331 -6.091 -23.529 1.00 91.69 187 LYS A C 1
ATOM 1580 O O . LYS A 1 187 ? 4.752 -5.173 -24.110 1.00 91.69 187 LYS A O 1
ATOM 1585 N N . GLU A 1 188 ? 5.587 -6.064 -22.232 1.00 94.88 188 GLU A N 1
ATOM 1586 C CA . GLU A 1 188 ? 5.168 -5.004 -21.327 1.00 94.88 188 GLU A CA 1
ATOM 1587 C C . GLU A 1 188 ? 6.114 -4.943 -20.135 1.00 94.88 188 GLU A C 1
ATOM 1589 O O . GLU A 1 188 ? 6.785 -5.919 -19.798 1.00 94.88 188 GLU A O 1
ATOM 1594 N N . LEU A 1 189 ? 6.141 -3.790 -19.484 1.00 94.12 189 LEU A N 1
ATOM 1595 C CA . LEU A 1 189 ? 6.777 -3.618 -18.192 1.00 94.12 189 LEU A CA 1
ATOM 1596 C C . LEU A 1 189 ? 5.751 -3.137 -17.178 1.00 94.12 189 LEU A C 1
ATOM 1598 O O . LEU A 1 189 ? 4.818 -2.412 -17.534 1.00 94.12 189 LEU A O 1
ATOM 1602 N N . SER A 1 190 ? 5.939 -3.508 -15.922 1.00 96.06 190 SER A N 1
ATOM 1603 C CA . SER A 1 190 ? 5.120 -3.037 -14.822 1.00 96.06 190 SER A CA 1
ATOM 1604 C C . SER A 1 190 ? 5.957 -2.475 -13.684 1.00 96.06 190 SER A C 1
ATOM 1606 O O . SER A 1 190 ? 7.055 -2.944 -13.378 1.00 96.06 190 SER A O 1
ATOM 1608 N N . ILE A 1 191 ? 5.423 -1.413 -13.088 1.00 96.38 191 ILE A N 1
ATOM 1609 C CA . ILE A 1 191 ? 5.954 -0.765 -11.893 1.00 96.38 191 ILE A CA 1
ATOM 1610 C C . ILE A 1 191 ? 4.861 -0.868 -10.847 1.00 96.38 191 ILE A C 1
ATOM 1612 O O . ILE A 1 191 ? 3.746 -0.387 -11.074 1.00 96.38 191 ILE A O 1
ATOM 1616 N N . SER A 1 192 ? 5.189 -1.492 -9.726 1.00 96.25 192 SER A N 1
ATOM 1617 C CA . SER A 1 192 ? 4.251 -1.736 -8.641 1.00 96.25 192 SER A CA 1
ATOM 1618 C C . SER A 1 192 ? 4.749 -1.106 -7.354 1.00 96.25 192 SER A C 1
ATOM 1620 O O . SER A 1 192 ? 5.946 -1.042 -7.093 1.00 96.25 192 SER A O 1
ATOM 1622 N N . ILE A 1 193 ? 3.806 -0.670 -6.536 1.00 96.25 193 ILE A N 1
ATOM 1623 C CA . ILE A 1 193 ? 4.032 -0.377 -5.131 1.00 96.25 193 ILE A CA 1
ATOM 1624 C C . ILE A 1 193 ? 2.948 -1.079 -4.335 1.00 96.25 193 ILE A C 1
ATOM 1626 O O . ILE A 1 193 ? 1.770 -1.023 -4.687 1.00 96.25 193 ILE A O 1
ATOM 1630 N N . SER A 1 194 ? 3.351 -1.768 -3.280 1.00 93.62 194 SER A N 1
ATOM 1631 C CA . SER A 1 194 ? 2.447 -2.430 -2.347 1.00 93.62 194 SER A CA 1
ATOM 1632 C C . SER A 1 194 ? 3.153 -2.560 -0.995 1.00 93.62 194 SER A C 1
ATOM 1634 O O . SER A 1 194 ? 4.166 -1.900 -0.738 1.00 93.62 194 SER A O 1
ATOM 1636 N N . LYS A 1 195 ? 2.630 -3.381 -0.081 1.00 87.75 195 LYS A N 1
ATOM 1637 C CA . LYS A 1 195 ? 3.391 -3.727 1.128 1.00 87.75 195 LYS A CA 1
ATOM 1638 C C . LYS A 1 195 ? 4.642 -4.546 0.776 1.00 87.75 195 LYS A C 1
ATOM 1640 O O . LYS A 1 195 ? 5.659 -4.419 1.465 1.00 87.75 195 LYS A O 1
ATOM 1645 N N . GLU A 1 196 ? 4.559 -5.379 -0.255 1.00 88.31 196 GLU A N 1
ATOM 1646 C CA . GLU A 1 196 ? 5.614 -6.290 -0.698 1.00 88.31 196 GLU A CA 1
ATOM 1647 C C . GLU A 1 196 ? 6.453 -5.717 -1.844 1.00 88.31 196 GLU A C 1
ATOM 1649 O O . GLU A 1 196 ? 7.640 -6.024 -1.925 1.00 88.31 196 GLU A O 1
ATOM 1654 N N . ASP A 1 197 ? 5.860 -4.868 -2.683 1.00 90.31 197 ASP A N 1
ATOM 1655 C CA . ASP A 1 197 ? 6.487 -4.359 -3.900 1.00 90.31 197 ASP A CA 1
ATOM 1656 C C . ASP A 1 197 ? 7.090 -2.970 -3.699 1.00 90.31 197 ASP A C 1
ATOM 1658 O O . ASP A 1 197 ? 6.481 -2.082 -3.093 1.00 90.31 197 ASP A O 1
ATOM 1662 N N . ASP A 1 198 ? 8.277 -2.784 -4.273 1.00 91.88 198 ASP A N 1
ATOM 1663 C CA . ASP A 1 198 ? 9.004 -1.521 -4.303 1.00 91.88 198 ASP A CA 1
ATOM 1664 C C . ASP A 1 198 ? 9.089 -1.016 -5.754 1.00 91.88 198 ASP A C 1
ATOM 1666 O O . ASP A 1 198 ? 9.525 -1.778 -6.622 1.00 91.88 198 ASP A O 1
ATOM 1670 N N . PRO A 1 199 ? 8.729 0.250 -6.041 1.00 93.38 199 PRO A N 1
ATOM 1671 C CA . PRO A 1 199 ? 8.787 0.801 -7.393 1.00 93.38 199 PRO A CA 1
ATOM 1672 C C . PRO A 1 199 ? 10.210 0.893 -7.971 1.00 93.38 199 PRO A C 1
ATOM 1674 O O . PRO A 1 199 ? 10.357 1.201 -9.156 1.00 93.38 199 PRO A O 1
ATOM 1677 N N . GLU A 1 200 ? 11.263 0.651 -7.184 1.00 92.94 200 GLU A N 1
ATOM 1678 C CA . GLU A 1 200 ? 12.630 0.453 -7.684 1.00 92.94 200 GLU A CA 1
ATOM 1679 C C . GLU A 1 200 ? 12.786 -0.836 -8.505 1.00 92.94 200 GLU A C 1
ATOM 1681 O O . GLU A 1 200 ? 13.651 -0.912 -9.386 1.00 92.94 200 GLU A O 1
ATOM 1686 N N . ILE A 1 201 ? 11.952 -1.839 -8.218 1.00 93.38 201 ILE A N 1
ATOM 1687 C CA . ILE A 1 201 ? 11.925 -3.129 -8.899 1.00 93.38 201 ILE A CA 1
ATOM 1688 C C . ILE A 1 201 ? 10.867 -3.066 -9.998 1.00 93.38 201 ILE A C 1
ATOM 1690 O O . ILE A 1 201 ? 9.673 -2.928 -9.741 1.00 93.38 201 ILE A O 1
ATOM 1694 N N . ILE A 1 202 ? 11.310 -3.210 -11.242 1.00 92.81 202 ILE A N 1
ATOM 1695 C CA . ILE A 1 202 ? 10.419 -3.307 -12.396 1.00 92.81 202 ILE A CA 1
ATOM 1696 C C . ILE A 1 202 ? 10.248 -4.770 -12.792 1.00 92.81 202 ILE A C 1
ATOM 1698 O O . ILE A 1 202 ? 11.216 -5.536 -12.802 1.00 92.81 202 ILE A O 1
ATOM 1702 N N . ALA A 1 203 ? 9.025 -5.150 -13.144 1.00 93.69 203 ALA A N 1
ATOM 1703 C CA . ALA A 1 203 ? 8.740 -6.427 -13.781 1.00 93.69 203 ALA A CA 1
ATOM 1704 C C . ALA A 1 203 ? 8.675 -6.235 -15.299 1.00 93.69 203 ALA A C 1
ATOM 1706 O O . ALA A 1 203 ? 8.097 -5.272 -15.795 1.00 93.69 203 ALA A O 1
ATOM 1707 N N . ILE A 1 204 ? 9.300 -7.140 -16.041 1.00 91.25 204 ILE A N 1
ATOM 1708 C CA . ILE A 1 204 ? 9.411 -7.109 -17.499 1.00 91.25 204 ILE A CA 1
ATOM 1709 C C . ILE A 1 204 ? 8.831 -8.420 -18.007 1.00 91.25 204 ILE A C 1
ATOM 1711 O O . ILE A 1 204 ? 9.426 -9.480 -17.806 1.00 91.25 204 ILE A O 1
ATOM 1715 N N . SER A 1 205 ? 7.670 -8.348 -18.646 1.00 91.56 205 SER A N 1
ATOM 1716 C CA . SER A 1 205 ? 6.983 -9.505 -19.211 1.00 91.56 205 SER A CA 1
ATOM 1717 C C . SER A 1 205 ? 7.430 -9.730 -20.651 1.00 91.56 205 SER A C 1
ATOM 1719 O O . SER A 1 205 ? 7.502 -8.805 -21.468 1.00 91.56 205 SER A O 1
ATOM 1721 N N . TYR A 1 206 ? 7.708 -10.983 -20.976 1.00 86.88 206 TYR A N 1
ATOM 1722 C CA . TYR A 1 206 ? 8.189 -11.415 -22.280 1.00 86.88 206 TYR A CA 1
ATOM 1723 C C . TYR A 1 206 ? 7.003 -11.820 -23.164 1.00 86.88 206 TYR A C 1
ATOM 1725 O O . TYR A 1 206 ? 5.905 -12.107 -22.677 1.00 86.88 206 TYR A O 1
ATOM 1733 N N . ILE A 1 207 ? 7.220 -11.921 -24.478 1.00 79.12 207 ILE A N 1
ATOM 1734 C CA . ILE A 1 207 ? 6.188 -12.423 -25.405 1.00 79.12 207 ILE A CA 1
ATOM 1735 C C . ILE A 1 207 ? 5.816 -13.884 -25.094 1.00 79.12 207 ILE A C 1
ATOM 1737 O O . ILE A 1 207 ? 4.649 -14.254 -25.193 1.00 79.12 207 ILE A O 1
ATOM 1741 N N . ASN A 1 208 ? 6.779 -14.697 -24.651 1.00 80.44 208 ASN A N 1
ATOM 1742 C CA . ASN A 1 208 ? 6.572 -16.106 -24.296 1.00 80.44 208 ASN A CA 1
ATOM 1743 C C . ASN A 1 208 ? 5.949 -16.327 -22.899 1.00 80.44 208 ASN A C 1
ATOM 1745 O O . ASN A 1 208 ? 5.848 -17.468 -22.456 1.00 80.44 208 ASN A O 1
ATOM 1749 N N . GLY A 1 209 ? 5.553 -15.258 -22.198 1.00 80.06 209 GLY A N 1
ATOM 1750 C CA . GLY A 1 209 ? 4.884 -15.329 -20.896 1.00 80.06 209 GLY A CA 1
ATOM 1751 C C . GLY A 1 209 ? 5.805 -15.430 -19.676 1.00 80.06 209 GLY A C 1
ATOM 1752 O O . GLY A 1 209 ? 5.301 -15.477 -18.558 1.00 80.06 209 GLY A O 1
ATOM 1753 N N . ARG A 1 210 ? 7.133 -15.439 -19.851 1.00 87.06 210 ARG A N 1
ATOM 1754 C CA . ARG A 1 210 ? 8.078 -15.307 -18.728 1.00 87.06 210 ARG A CA 1
ATOM 1755 C C . ARG A 1 210 ? 8.117 -13.866 -18.211 1.00 87.06 210 ARG A C 1
ATOM 1757 O O . ARG A 1 210 ? 7.883 -12.931 -18.974 1.00 87.06 210 ARG A O 1
ATOM 1764 N N . THR A 1 211 ? 8.473 -13.698 -16.939 1.00 89.38 211 THR A N 1
ATOM 1765 C CA . THR A 1 211 ? 8.649 -12.383 -16.306 1.00 89.38 211 THR A CA 1
ATOM 1766 C C . THR A 1 211 ? 10.006 -12.304 -15.631 1.00 89.38 211 THR A C 1
ATOM 1768 O O . THR A 1 211 ? 10.392 -13.212 -14.893 1.00 89.38 211 THR A O 1
ATOM 1771 N N . ARG A 1 212 ? 10.708 -11.193 -15.846 1.00 89.00 212 ARG A N 1
ATOM 1772 C CA . ARG A 1 212 ? 11.964 -10.869 -15.169 1.00 89.00 212 ARG A CA 1
ATOM 1773 C C . ARG A 1 212 ? 11.805 -9.651 -14.284 1.00 89.00 212 ARG A C 1
ATOM 1775 O O . ARG A 1 212 ? 11.146 -8.689 -14.661 1.00 89.00 212 ARG A O 1
ATOM 1782 N N . TYR A 1 213 ? 12.477 -9.684 -13.142 1.00 90.31 213 TYR A N 1
ATOM 1783 C CA . TYR A 1 213 ? 12.552 -8.566 -12.213 1.00 90.31 213 TYR A CA 1
ATOM 1784 C C . TYR A 1 213 ? 13.927 -7.914 -12.305 1.00 90.31 213 TYR A C 1
ATOM 1786 O O . TYR A 1 213 ? 14.948 -8.603 -12.380 1.00 90.31 213 TYR A O 1
ATOM 1794 N N . ALA A 1 214 ? 13.959 -6.587 -12.323 1.00 88.38 214 ALA A N 1
ATOM 1795 C CA . ALA A 1 214 ? 15.201 -5.833 -12.387 1.00 88.38 214 ALA A CA 1
ATOM 1796 C C . ALA A 1 214 ? 15.122 -4.570 -11.532 1.00 88.38 214 ALA A C 1
ATOM 1798 O O . ALA A 1 214 ? 14.106 -3.882 -11.517 1.00 88.38 214 ALA A O 1
ATOM 1799 N N . TYR A 1 215 ? 16.226 -4.237 -10.867 1.00 89.00 215 TYR A N 1
ATOM 1800 C CA . TYR A 1 215 ? 16.387 -2.949 -10.200 1.00 89.00 215 TYR A CA 1
ATOM 1801 C C . TYR A 1 215 ? 16.720 -1.882 -11.237 1.00 89.00 215 TYR A C 1
ATOM 1803 O O . TYR A 1 215 ? 17.726 -2.006 -11.945 1.00 89.00 215 TYR A O 1
ATOM 1811 N N . VAL A 1 216 ? 15.921 -0.813 -11.313 1.00 85.81 216 VAL A N 1
ATOM 1812 C CA . VAL A 1 216 ? 16.183 0.261 -12.285 1.00 85.81 216 VAL A CA 1
ATOM 1813 C C . VAL A 1 216 ? 17.526 0.947 -12.038 1.00 85.81 216 VAL A C 1
ATOM 1815 O O . VAL A 1 216 ? 18.188 1.388 -12.971 1.00 85.81 216 VAL A O 1
ATOM 1818 N N . THR A 1 217 ? 17.949 1.014 -10.778 1.00 81.81 217 THR A N 1
ATOM 1819 C CA . THR A 1 217 ? 19.155 1.721 -10.347 1.00 81.81 217 THR A CA 1
ATOM 1820 C C . THR A 1 217 ? 20.441 0.966 -10.666 1.00 81.81 217 THR A C 1
ATOM 1822 O O . THR A 1 217 ? 21.495 1.597 -10.727 1.00 81.81 217 THR A O 1
ATOM 1825 N N . TRP A 1 218 ? 20.384 -0.363 -10.812 1.00 74.25 218 TRP A N 1
ATOM 1826 C CA . TRP A 1 218 ? 21.571 -1.231 -10.876 1.00 74.25 218 TRP A CA 1
ATOM 1827 C C . TRP A 1 218 ? 21.668 -2.030 -12.182 1.00 74.25 218 TRP A C 1
ATOM 1829 O O . TRP A 1 218 ? 22.721 -2.586 -12.490 1.00 74.25 218 TRP A O 1
ATOM 1839 N N . SER A 1 219 ? 20.596 -2.102 -12.972 1.00 68.94 219 SER A N 1
ATOM 1840 C CA . SER A 1 219 ? 20.562 -2.966 -14.150 1.00 68.94 219 SER A CA 1
ATOM 1841 C C . SER A 1 219 ? 20.979 -2.229 -15.423 1.00 68.94 219 SER A C 1
ATOM 1843 O O . SER A 1 219 ? 20.163 -1.642 -16.133 1.00 68.94 219 SER A O 1
ATOM 1845 N N . SER A 1 220 ? 22.263 -2.331 -15.776 1.00 65.94 220 SER A N 1
ATOM 1846 C CA . SER A 1 220 ? 22.788 -1.820 -17.052 1.00 65.94 220 SER A CA 1
ATOM 1847 C C . SER A 1 220 ? 22.191 -2.519 -18.285 1.00 65.94 220 SER A C 1
ATOM 1849 O O . SER A 1 220 ? 22.300 -1.995 -19.390 1.00 65.94 220 SER A O 1
ATOM 1851 N N . ASN A 1 221 ? 21.510 -3.658 -18.108 1.00 68.44 221 ASN A N 1
ATOM 1852 C CA . ASN A 1 221 ? 20.783 -4.383 -19.160 1.00 68.44 221 ASN A CA 1
ATOM 1853 C C . ASN A 1 221 ? 19.476 -3.705 -19.598 1.00 68.44 221 ASN A C 1
ATOM 1855 O O . ASN A 1 221 ? 18.888 -4.087 -20.609 1.00 68.44 221 ASN A O 1
ATOM 1859 N N . LEU A 1 222 ? 19.025 -2.675 -18.875 1.00 75.75 222 LEU A N 1
ATOM 1860 C CA . LEU A 1 222 ? 17.785 -1.953 -19.172 1.00 75.75 222 LEU A CA 1
ATOM 1861 C C . LEU A 1 222 ? 17.967 -0.794 -20.154 1.00 75.75 222 LEU A C 1
ATOM 1863 O O . LEU A 1 222 ? 17.014 -0.058 -20.397 1.00 75.75 222 LEU A O 1
ATOM 1867 N N . PHE A 1 223 ? 19.156 -0.609 -20.737 1.00 74.38 223 PHE A N 1
ATOM 1868 C CA . PHE A 1 223 ? 19.450 0.572 -21.554 1.00 74.38 223 PHE A CA 1
ATOM 1869 C C . PHE A 1 223 ? 18.494 0.771 -22.734 1.00 74.38 223 PHE A C 1
ATOM 1871 O O . PHE A 1 223 ? 18.108 1.902 -23.033 1.00 74.38 223 PHE A O 1
ATOM 1878 N N . ALA A 1 224 ? 18.060 -0.326 -23.353 1.00 76.69 224 ALA A N 1
ATOM 1879 C CA . ALA A 1 224 ? 17.071 -0.312 -24.422 1.00 76.69 224 ALA A CA 1
ATOM 1880 C C . ALA A 1 224 ? 15.635 -0.087 -23.908 1.00 76.69 224 ALA A C 1
ATOM 1882 O O . ALA A 1 224 ? 14.771 0.331 -24.669 1.00 76.69 224 ALA A O 1
ATOM 1883 N N . LEU A 1 225 ? 15.380 -0.275 -22.611 1.00 85.62 225 LEU A N 1
ATOM 1884 C CA . LEU A 1 225 ? 14.078 -0.089 -21.969 1.00 85.62 225 LEU A CA 1
ATOM 1885 C C . LEU A 1 225 ? 13.929 1.252 -21.232 1.00 85.62 225 LEU A C 1
ATOM 1887 O O . LEU A 1 225 ? 12.836 1.555 -20.761 1.00 85.62 225 LEU A O 1
ATOM 1891 N N . TYR A 1 226 ? 14.952 2.110 -21.148 1.00 85.44 226 TYR A N 1
ATOM 1892 C CA . TYR A 1 226 ? 14.833 3.346 -20.356 1.00 85.44 226 TYR A CA 1
ATOM 1893 C C . TYR A 1 226 ? 13.732 4.293 -20.830 1.00 85.44 226 TYR A C 1
ATOM 1895 O O . TYR A 1 226 ? 13.070 4.923 -20.009 1.00 85.44 226 TYR A O 1
ATOM 1903 N N . LYS A 1 227 ? 13.455 4.359 -22.134 1.00 85.25 227 LYS A N 1
ATOM 1904 C CA . LYS A 1 227 ? 12.354 5.179 -22.656 1.00 85.25 227 LYS A CA 1
ATOM 1905 C C . LYS A 1 227 ? 10.970 4.684 -22.199 1.00 85.25 227 LYS A C 1
ATOM 1907 O O . LYS A 1 227 ? 10.205 5.505 -21.682 1.00 85.25 227 LYS A O 1
ATOM 1912 N N . PRO A 1 228 ? 10.594 3.400 -22.364 1.00 89.94 228 PRO A N 1
ATOM 1913 C CA . PRO A 1 228 ? 9.334 2.909 -21.816 1.00 89.94 228 PRO A CA 1
ATOM 1914 C C . PRO A 1 228 ? 9.315 2.924 -20.276 1.00 89.94 228 PRO A C 1
ATOM 1916 O O . PRO A 1 228 ? 8.277 3.270 -19.714 1.00 89.94 228 PRO A O 1
ATOM 1919 N N . ILE A 1 229 ? 10.442 2.686 -19.593 1.00 90.88 229 ILE A N 1
ATOM 1920 C CA . ILE A 1 229 ? 10.548 2.820 -18.126 1.00 90.88 229 ILE A CA 1
ATOM 1921 C C . ILE A 1 229 ? 10.241 4.257 -17.683 1.00 90.88 229 ILE A C 1
ATOM 1923 O O . ILE A 1 229 ? 9.409 4.465 -16.804 1.00 90.88 229 ILE A O 1
ATOM 1927 N N . TYR A 1 230 ? 10.836 5.263 -18.328 1.00 89.94 230 TYR A N 1
ATOM 1928 C CA . TYR A 1 230 ? 10.572 6.675 -18.037 1.00 89.94 230 TYR A CA 1
ATOM 1929 C C . TYR A 1 230 ? 9.083 7.018 -18.177 1.00 89.94 230 TYR A C 1
ATOM 1931 O O . TYR A 1 230 ? 8.488 7.666 -17.315 1.00 89.94 230 TYR A O 1
ATOM 1939 N N . ARG A 1 231 ? 8.449 6.550 -19.262 1.00 90.94 231 ARG A N 1
ATOM 1940 C CA . ARG A 1 231 ? 7.011 6.755 -19.504 1.00 90.94 231 ARG A CA 1
ATOM 1941 C C . ARG A 1 231 ? 6.158 6.108 -18.416 1.00 90.94 231 ARG A C 1
ATOM 1943 O O . ARG A 1 231 ? 5.190 6.725 -17.969 1.00 90.94 231 ARG A O 1
ATOM 1950 N N . ALA A 1 232 ? 6.517 4.901 -17.989 1.00 94.44 232 ALA A N 1
ATOM 1951 C CA . ALA A 1 232 ? 5.830 4.209 -16.911 1.00 94.44 232 ALA A CA 1
ATOM 1952 C C . ALA A 1 232 ? 6.007 4.932 -15.573 1.00 94.44 232 ALA A C 1
ATOM 1954 O O . ALA A 1 232 ? 5.010 5.167 -14.900 1.00 94.44 232 ALA A O 1
ATOM 1955 N N . TYR A 1 233 ? 7.215 5.395 -15.231 1.00 94.75 233 TYR A N 1
ATOM 1956 C CA . TYR A 1 233 ? 7.436 6.186 -14.018 1.00 94.75 233 TYR A CA 1
ATOM 1957 C C . TYR A 1 233 ? 6.668 7.500 -14.019 1.00 94.75 233 TYR A C 1
ATOM 1959 O O . TYR A 1 233 ? 6.133 7.887 -12.987 1.00 94.75 233 TYR A O 1
ATOM 1967 N N . LYS A 1 234 ? 6.555 8.177 -15.165 1.00 94.69 234 LYS A N 1
ATOM 1968 C CA . LYS A 1 234 ? 5.746 9.396 -15.262 1.00 94.69 234 LYS A CA 1
ATOM 1969 C C . LYS A 1 234 ? 4.267 9.116 -14.976 1.00 94.69 234 LYS A C 1
ATOM 1971 O O . LYS A 1 234 ? 3.643 9.859 -14.225 1.00 94.69 234 LYS A O 1
ATOM 1976 N N . LYS A 1 235 ? 3.711 8.040 -15.548 1.00 96.56 235 LYS A N 1
ATOM 1977 C CA . LYS A 1 235 ? 2.335 7.595 -15.258 1.00 96.56 235 LYS A CA 1
ATOM 1978 C C . LYS A 1 235 ? 2.177 7.207 -13.788 1.00 96.56 235 LYS A C 1
ATOM 1980 O O . LYS A 1 235 ? 1.252 7.671 -13.136 1.00 96.56 235 LYS A O 1
ATOM 1985 N N . PHE A 1 236 ? 3.115 6.422 -13.270 1.00 97.06 236 PHE A N 1
ATOM 1986 C CA . PHE A 1 236 ? 3.142 5.983 -11.881 1.00 97.06 236 PHE A CA 1
ATOM 1987 C C . PHE A 1 236 ? 3.184 7.164 -10.914 1.00 97.06 236 PHE A C 1
ATOM 1989 O O . PHE A 1 236 ? 2.355 7.231 -10.018 1.00 97.06 236 PHE A O 1
ATOM 1996 N N . TYR A 1 237 ? 4.076 8.133 -11.126 1.00 97.12 237 TYR A N 1
ATOM 1997 C CA . TYR A 1 237 ? 4.153 9.344 -10.312 1.00 97.12 237 TYR A CA 1
ATOM 1998 C C . TYR A 1 237 ? 2.827 10.107 -10.313 1.00 97.12 237 TYR A C 1
ATOM 2000 O O . TYR A 1 237 ? 2.333 10.498 -9.258 1.00 97.12 237 TYR A O 1
ATOM 2008 N N . ASN A 1 238 ? 2.227 10.299 -11.489 1.00 96.94 238 ASN A N 1
ATOM 2009 C CA . ASN A 1 238 ? 0.975 11.039 -11.617 1.00 96.94 238 ASN A CA 1
ATOM 2010 C C . ASN A 1 238 ? -0.189 10.363 -10.882 1.00 96.94 238 ASN A C 1
ATOM 2012 O O . ASN A 1 238 ? -1.020 11.065 -10.317 1.00 96.94 238 ASN A O 1
ATOM 2016 N N . GLU A 1 239 ? -0.264 9.032 -10.884 1.00 98.00 239 GLU A N 1
ATOM 2017 C CA . GLU A 1 239 ? -1.331 8.312 -10.183 1.00 98.00 239 GLU A CA 1
ATOM 2018 C C . GLU A 1 239 ? -1.028 8.146 -8.690 1.00 98.00 239 GLU A C 1
ATOM 2020 O O . GLU A 1 239 ? -1.867 8.475 -7.852 1.00 98.00 239 GLU A O 1
ATOM 2025 N N . TRP A 1 240 ? 0.193 7.742 -8.325 1.00 97.56 240 TRP A N 1
ATOM 2026 C CA . TRP A 1 240 ? 0.564 7.568 -6.922 1.00 97.56 240 TRP A CA 1
ATOM 2027 C C . TRP A 1 240 ? 0.563 8.885 -6.151 1.00 97.56 240 TRP A C 1
ATOM 2029 O O . TRP A 1 240 ? 0.169 8.897 -4.996 1.00 97.56 240 TRP A O 1
ATOM 2039 N N . SER A 1 241 ? 0.925 10.013 -6.768 1.00 96.94 241 SER A N 1
ATOM 2040 C CA . SER A 1 241 ? 0.839 11.323 -6.101 1.00 96.94 241 SER A CA 1
ATOM 2041 C C . SER A 1 241 ? -0.600 11.720 -5.749 1.00 96.94 241 SER A C 1
ATOM 2043 O O . SER A 1 241 ? -0.825 12.315 -4.694 1.00 96.94 241 SER A O 1
ATOM 2045 N N . LYS A 1 242 ? -1.590 11.356 -6.577 1.00 97.94 242 LYS A N 1
ATOM 2046 C CA . LYS A 1 242 ? -3.016 11.556 -6.262 1.00 97.94 242 LYS A CA 1
ATOM 2047 C C . LYS A 1 242 ? -3.451 10.656 -5.108 1.00 97.94 242 LYS A C 1
ATOM 2049 O O . LYS A 1 242 ? -4.090 11.141 -4.177 1.00 97.94 242 LYS A O 1
ATOM 2054 N N . ILE A 1 243 ? -3.070 9.378 -5.158 1.00 98.12 243 ILE A N 1
ATOM 2055 C CA . ILE A 1 243 ? -3.346 8.403 -4.094 1.00 98.12 243 ILE A CA 1
ATOM 2056 C C . ILE A 1 243 ? -2.712 8.854 -2.776 1.00 98.12 243 ILE A C 1
ATOM 2058 O O . ILE A 1 243 ? -3.382 8.893 -1.752 1.00 98.12 243 ILE A O 1
ATOM 2062 N N . GLN A 1 244 ? -1.447 9.270 -2.807 1.00 97.31 244 GLN A N 1
ATOM 2063 C CA . GLN A 1 244 ? -0.729 9.794 -1.652 1.00 97.31 244 GLN A CA 1
ATOM 2064 C C . GLN A 1 244 ? -1.445 11.012 -1.073 1.00 97.31 244 GLN A C 1
ATOM 2066 O O . GLN A 1 244 ? -1.697 11.036 0.124 1.00 97.31 244 GLN A O 1
ATOM 2071 N N . LYS A 1 245 ? -1.855 11.980 -1.902 1.00 98.12 245 LYS A N 1
ATOM 2072 C CA . LYS A 1 245 ? -2.622 13.134 -1.418 1.00 98.12 245 LYS A CA 1
ATOM 2073 C C . LYS A 1 245 ? -3.919 12.705 -0.717 1.00 98.12 245 LYS A C 1
ATOM 2075 O O . LYS A 1 245 ? -4.195 13.181 0.380 1.00 98.12 245 LYS A O 1
ATOM 2080 N N . LYS A 1 246 ? -4.685 11.784 -1.313 1.00 98.25 246 LYS A N 1
ATOM 2081 C CA . LYS A 1 246 ? -5.904 11.223 -0.704 1.00 98.25 246 LYS A CA 1
ATOM 2082 C C . LYS A 1 246 ? -5.597 10.537 0.633 1.00 98.25 246 LYS A C 1
ATOM 2084 O O . LYS A 1 246 ? -6.282 10.781 1.622 1.00 98.25 246 LYS A O 1
ATOM 2089 N N . ASN A 1 247 ? -4.566 9.698 0.676 1.00 98.50 247 ASN A N 1
ATOM 2090 C CA . ASN A 1 247 ? -4.174 8.974 1.881 1.00 98.50 247 ASN A CA 1
ATOM 2091 C C . ASN A 1 247 ? -3.669 9.922 2.981 1.00 98.50 247 ASN A C 1
ATOM 2093 O O . ASN A 1 247 ? -3.992 9.723 4.149 1.00 98.50 247 ASN A O 1
ATOM 2097 N N . ASP A 1 248 ? -2.924 10.970 2.627 1.00 98.31 248 ASP A N 1
ATOM 2098 C CA . ASP A 1 248 ? -2.460 11.997 3.562 1.00 98.31 248 ASP A CA 1
ATOM 2099 C C . ASP A 1 248 ? -3.659 12.762 4.162 1.00 98.31 248 ASP A C 1
ATOM 2101 O O . ASP A 1 248 ? -3.726 12.947 5.376 1.00 98.31 248 ASP A O 1
ATOM 2105 N N . GLU A 1 249 ? -4.665 13.116 3.351 1.00 98.50 249 GLU A N 1
ATOM 2106 C CA . GLU A 1 249 ? -5.925 13.708 3.833 1.00 98.50 249 GLU A CA 1
ATOM 2107 C C . GLU A 1 249 ? -6.695 12.763 4.774 1.00 98.50 249 GLU A C 1
ATOM 2109 O O . GLU A 1 249 ? -7.275 13.211 5.767 1.00 98.50 249 GLU A O 1
ATOM 2114 N N . ILE A 1 250 ? -6.687 11.453 4.503 1.00 98.50 250 ILE A N 1
ATOM 2115 C CA . ILE A 1 250 ? -7.260 10.442 5.403 1.00 98.50 250 ILE A CA 1
ATOM 2116 C C . ILE A 1 250 ? -6.505 10.422 6.740 1.00 98.50 250 ILE A C 1
ATOM 2118 O O . ILE A 1 250 ? -7.145 10.471 7.793 1.00 98.50 250 ILE A O 1
ATOM 2122 N N . LEU A 1 251 ? -5.166 10.407 6.731 1.00 98.38 251 LEU A N 1
ATOM 2123 C CA . LEU A 1 251 ? -4.376 10.448 7.968 1.00 98.38 251 LEU A CA 1
ATOM 2124 C C . LEU A 1 251 ? -4.643 11.727 8.775 1.00 98.38 251 LEU A C 1
ATOM 2126 O O . LEU A 1 251 ? -4.742 11.656 9.999 1.00 98.38 251 LEU A O 1
ATOM 2130 N N . GLU A 1 252 ? -4.809 12.877 8.122 1.00 98.31 252 GLU A N 1
ATOM 2131 C CA . GLU A 1 252 ? -5.184 14.127 8.795 1.00 98.31 252 GLU A CA 1
ATOM 2132 C C . GLU A 1 252 ? -6.566 14.039 9.459 1.00 98.31 252 GLU A C 1
ATOM 2134 O O . GLU A 1 252 ? -6.720 14.414 10.626 1.00 98.31 252 GLU A O 1
ATOM 2139 N N . LYS A 1 253 ? -7.566 13.462 8.778 1.00 98.56 253 LYS A N 1
ATOM 2140 C CA . LYS A 1 253 ? -8.885 13.201 9.385 1.00 98.56 253 LYS A CA 1
ATOM 2141 C C . LYS A 1 253 ? -8.767 12.294 10.611 1.00 98.56 253 LYS A C 1
ATOM 2143 O O . LYS A 1 253 ? -9.343 12.600 11.654 1.00 98.56 253 LYS A O 1
ATOM 2148 N N . MET A 1 254 ? -7.972 11.225 10.522 1.00 98.25 254 MET A N 1
ATOM 2149 C CA . MET A 1 254 ? -7.720 10.321 11.650 1.00 98.25 254 MET A CA 1
ATOM 2150 C C . MET A 1 254 ? -7.045 11.037 12.828 1.00 98.25 254 MET A C 1
ATOM 2152 O O . MET A 1 254 ? -7.424 10.823 13.982 1.00 98.25 254 MET A O 1
ATOM 2156 N N . ARG A 1 255 ? -6.066 11.916 12.559 1.00 97.50 255 ARG A N 1
ATOM 2157 C CA . ARG A 1 255 ? -5.412 12.743 13.590 1.00 97.50 255 ARG A CA 1
ATOM 2158 C C . ARG A 1 255 ? -6.415 13.648 14.294 1.00 97.50 255 ARG A C 1
ATOM 2160 O O . ARG A 1 255 ? -6.374 13.732 15.520 1.00 97.50 255 ARG A O 1
ATOM 2167 N N . LYS A 1 256 ? -7.321 14.279 13.543 1.00 97.06 256 LYS A N 1
ATOM 2168 C CA . LYS A 1 256 ? -8.364 15.150 14.095 1.00 97.06 256 LYS A CA 1
ATOM 2169 C C . LYS A 1 256 ? -9.321 14.387 15.016 1.00 97.06 256 LYS A C 1
ATOM 2171 O O . LYS A 1 256 ? -9.485 14.798 16.161 1.00 97.06 256 LYS A O 1
ATOM 2176 N N . ILE A 1 257 ? -9.856 13.252 14.559 1.00 96.44 257 ILE A N 1
ATOM 2177 C CA . ILE A 1 257 ? -10.746 12.379 15.351 1.00 96.44 257 ILE A CA 1
ATOM 2178 C C . ILE A 1 257 ? -10.077 11.975 16.674 1.00 96.44 257 ILE A C 1
ATOM 2180 O O . ILE A 1 257 ? -10.674 12.047 17.748 1.00 96.44 257 ILE A O 1
ATOM 2184 N N . LEU A 1 258 ? -8.796 11.599 16.624 1.00 93.50 258 LEU A N 1
ATOM 2185 C CA . LEU A 1 258 ? -8.041 11.269 17.831 1.00 93.50 258 LEU A CA 1
ATOM 2186 C C . LEU A 1 258 ? -7.791 12.472 18.743 1.00 93.50 258 LEU A C 1
ATOM 2188 O O . LEU A 1 258 ? -7.809 12.312 19.961 1.00 93.50 258 LEU A O 1
ATOM 2192 N N . GLY A 1 259 ? -7.527 13.651 18.180 1.00 89.75 259 GLY A N 1
ATOM 2193 C CA . GLY A 1 259 ? -7.359 14.880 18.952 1.00 89.75 259 GLY A CA 1
ATOM 2194 C C . GLY A 1 259 ? -8.618 15.226 19.746 1.00 89.75 259 GLY A C 1
ATOM 2195 O O . GLY A 1 259 ? -8.535 15.494 20.941 1.00 89.75 259 GLY A O 1
ATOM 2196 N N . GLU A 1 260 ? -9.785 15.133 19.109 1.00 86.38 260 GLU A N 1
ATOM 2197 C CA . GLU A 1 260 ? -11.087 15.337 19.753 1.00 86.38 260 GLU A CA 1
ATOM 2198 C C . GLU A 1 260 ? -11.330 14.310 20.867 1.00 86.38 260 GLU A C 1
ATOM 2200 O O . GLU A 1 260 ? -11.703 14.677 21.982 1.00 86.38 260 GLU A O 1
ATOM 2205 N N . TYR A 1 261 ? -11.021 13.035 20.614 1.00 86.12 261 TYR A N 1
ATOM 2206 C CA . TYR A 1 261 ? -11.124 11.981 21.622 1.00 86.12 261 TYR A CA 1
ATOM 2207 C C . TYR A 1 261 ? -10.272 12.260 22.874 1.00 86.12 261 TYR A C 1
ATOM 2209 O O . TYR A 1 261 ? -10.766 12.099 23.995 1.00 86.12 261 TYR A O 1
ATOM 2217 N N . VAL A 1 262 ? -9.014 12.684 22.695 1.00 84.00 262 VAL A N 1
ATOM 2218 C CA . VAL A 1 262 ? -8.096 13.011 23.802 1.00 84.00 262 VAL A CA 1
ATOM 2219 C C . VAL A 1 262 ? -8.629 14.182 24.629 1.00 84.00 262 VAL A C 1
ATOM 2221 O O . VAL A 1 262 ? -8.630 14.100 25.856 1.00 84.00 262 VAL A O 1
ATOM 2224 N N . LEU A 1 263 ? -9.140 15.231 23.975 1.00 76.75 263 LEU A N 1
ATOM 2225 C CA . LEU A 1 263 ? -9.707 16.404 24.647 1.00 76.75 263 LEU A CA 1
ATOM 2226 C C . LEU A 1 263 ? -10.955 16.064 25.474 1.00 76.75 263 LEU A C 1
ATOM 2228 O O . LEU A 1 263 ? -11.103 16.555 26.588 1.00 76.75 263 LEU A O 1
ATOM 2232 N N . VAL A 1 264 ? -11.851 15.223 24.948 1.00 74.62 264 VAL A N 1
ATOM 2233 C CA . VAL A 1 264 ? -13.105 14.858 25.633 1.00 74.62 264 VAL A CA 1
ATOM 2234 C C . VAL A 1 264 ? -12.857 13.941 26.829 1.00 74.62 264 VAL A C 1
ATOM 2236 O O . VAL A 1 264 ? -13.563 14.025 27.833 1.00 74.62 264 VAL A O 1
ATOM 2239 N N . ASN A 1 265 ? -11.868 13.051 26.734 1.00 69.12 265 ASN A N 1
ATOM 2240 C CA . ASN A 1 265 ? -11.669 11.991 27.721 1.00 69.12 265 ASN A CA 1
ATOM 2241 C C . ASN A 1 265 ? -10.511 12.244 28.699 1.00 69.12 265 ASN A C 1
ATOM 2243 O O . ASN A 1 265 ? -10.242 11.358 29.509 1.00 69.12 265 ASN A O 1
ATOM 2247 N N . ASN A 1 266 ? -9.870 13.424 28.656 1.00 57.19 266 ASN A N 1
ATOM 2248 C CA . ASN A 1 266 ? -8.743 13.813 29.521 1.00 57.19 266 ASN A CA 1
ATOM 2249 C C . ASN A 1 266 ? -7.711 12.682 29.691 1.00 57.19 266 ASN A C 1
ATOM 2251 O O . ASN A 1 266 ? -7.372 12.299 30.814 1.00 57.19 266 ASN A O 1
ATOM 2255 N N . LEU A 1 267 ? -7.278 12.107 28.566 1.00 52.75 267 LEU A N 1
ATOM 2256 C CA . LEU A 1 267 ? -6.165 11.153 28.530 1.00 52.75 267 LEU A CA 1
ATOM 2257 C C . LEU A 1 267 ? -4.817 11.856 28.675 1.00 52.75 267 LEU A C 1
ATOM 2259 O O . LEU A 1 267 ? -4.646 12.929 28.055 1.00 52.75 267 LEU A O 1
#

Radius of gyration: 27.64 Å; chains: 1; bounding box: 72×51×68 Å

pLDDT: mean 84.15, std 13.9, range [42.16, 98.56]